Protein AF-A0A9Q5B727-F1 (afdb_monomer_lite)

Organism: Pseudomonas fragi (NCBI:txid296)

Foldseek 3Di:
DDPPPQPPQDFADPVDCLQNLAPQRSSWFAADPDLVSLQVLLFDDQDDDPCLVVDDPVSVVVSVCSCVLGDGPPDSVLSVLLNVVRVVLSVQCSLLRCVDPLNVCVVVVHDHPGPRDDDDDDDDDDPPPCSVSSVVSSQVSGHDQKHQDQDDPNHGDRWIDGHDDDDHDDPPDPPPPPPDDPDPPDDGDDDD

Structure (mmCIF, N/CA/C/O backbone):
data_AF-A0A9Q5B727-F1
#
_entry.id   AF-A0A9Q5B727-F1
#
loop_
_atom_site.group_PDB
_atom_site.id
_atom_site.type_symbol
_atom_site.label_atom_id
_atom_site.label_alt_id
_atom_site.label_comp_id
_atom_site.label_asym_id
_atom_site.label_entity_id
_atom_site.label_seq_id
_atom_site.pdbx_PDB_ins_code
_atom_site.Cartn_x
_atom_site.Cartn_y
_atom_site.Cartn_z
_atom_site.occupancy
_atom_site.B_iso_or_equiv
_atom_site.auth_seq_id
_atom_site.auth_comp_id
_atom_site.auth_asym_id
_atom_site.auth_atom_id
_atom_site.pdbx_PDB_model_num
ATOM 1 N N . MET A 1 1 ? -20.321 10.385 -21.126 1.00 31.70 1 MET A N 1
ATOM 2 C CA . MET A 1 1 ? -20.774 9.815 -19.842 1.00 31.70 1 MET A CA 1
ATOM 3 C C . MET A 1 1 ? -19.955 8.558 -19.599 1.00 31.70 1 MET A C 1
ATOM 5 O O . MET A 1 1 ? -20.232 7.544 -20.220 1.00 31.70 1 MET A O 1
ATOM 9 N N . GLN A 1 2 ? -18.858 8.659 -18.845 1.00 28.42 2 GLN A N 1
ATOM 10 C CA . GLN A 1 2 ? -18.034 7.496 -18.506 1.00 28.42 2 GLN A CA 1
ATOM 11 C C . GLN A 1 2 ? -18.676 6.817 -17.299 1.00 28.42 2 GLN A C 1
ATOM 13 O O . GLN A 1 2 ? -18.768 7.413 -16.230 1.00 28.42 2 GLN A O 1
ATOM 18 N N . SER A 1 3 ? -19.179 5.604 -17.505 1.00 27.89 3 SER A N 1
ATOM 19 C CA . SER A 1 3 ? -19.596 4.701 -16.441 1.00 27.89 3 SER A CA 1
ATOM 20 C C . SER A 1 3 ? -18.376 4.392 -15.580 1.00 27.89 3 SER A C 1
ATOM 22 O O . SER A 1 3 ? -17.497 3.638 -15.997 1.00 27.89 3 SER A O 1
ATOM 24 N N . THR A 1 4 ? -18.295 5.010 -14.405 1.00 36.66 4 THR A N 1
ATOM 25 C CA . THR A 1 4 ? -17.380 4.595 -13.344 1.00 36.66 4 THR A CA 1
ATOM 26 C C . THR A 1 4 ? -17.721 3.142 -13.038 1.00 36.66 4 THR A C 1
ATOM 28 O O . THR A 1 4 ? -18.776 2.872 -12.469 1.00 36.66 4 THR A O 1
ATOM 31 N N . SER A 1 5 ? -16.903 2.197 -13.499 1.00 37.62 5 SER A N 1
ATOM 32 C CA . SER A 1 5 ? -17.058 0.798 -13.118 1.00 37.62 5 SER A CA 1
ATOM 33 C C . SER A 1 5 ? -16.997 0.740 -11.595 1.00 37.62 5 SER A C 1
ATOM 35 O O . SER A 1 5 ? -16.002 1.160 -11.001 1.00 37.62 5 SER A O 1
ATOM 37 N N . LEU A 1 6 ? -18.087 0.296 -10.970 1.00 46.53 6 LEU A N 1
ATOM 38 C CA . LEU A 1 6 ? -18.109 -0.075 -9.562 1.00 46.53 6 LEU A CA 1
ATOM 39 C C . LEU A 1 6 ? -17.100 -1.217 -9.421 1.00 46.53 6 LEU A C 1
ATOM 41 O O . LEU A 1 6 ? -17.380 -2.345 -9.808 1.00 46.53 6 LEU A O 1
ATOM 45 N N . ASN A 1 7 ? -15.879 -0.902 -8.995 1.00 57.75 7 ASN A N 1
ATOM 46 C CA . ASN A 1 7 ? -14.929 -1.935 -8.620 1.00 57.75 7 ASN A CA 1
ATOM 47 C C . ASN A 1 7 ? -15.474 -2.564 -7.342 1.00 57.75 7 ASN A C 1
ATOM 49 O O . ASN A 1 7 ? -15.469 -1.914 -6.296 1.00 57.75 7 ASN A O 1
ATOM 53 N N . ASP A 1 8 ? -15.962 -3.797 -7.444 1.00 67.88 8 ASP A N 1
ATOM 54 C CA . ASP A 1 8 ? -16.410 -4.555 -6.284 1.00 67.88 8 ASP A CA 1
ATOM 55 C C . ASP A 1 8 ? -15.256 -4.658 -5.280 1.00 67.88 8 ASP A C 1
ATOM 57 O O . ASP A 1 8 ? -14.162 -5.144 -5.590 1.00 67.88 8 ASP A O 1
ATOM 61 N N . ILE A 1 9 ? -15.484 -4.137 -4.074 1.00 81.38 9 ILE A N 1
ATOM 62 C CA . ILE A 1 9 ? -14.501 -4.184 -2.996 1.00 81.38 9 ILE A CA 1
ATOM 63 C C . ILE A 1 9 ? -14.495 -5.596 -2.426 1.00 81.38 9 ILE A C 1
ATOM 65 O O . ILE A 1 9 ? -15.489 -6.059 -1.869 1.00 81.38 9 ILE A O 1
ATOM 69 N N . ILE A 1 10 ? -13.351 -6.266 -2.530 1.00 86.69 10 ILE A N 1
ATOM 70 C CA . ILE A 1 10 ? -13.140 -7.577 -1.924 1.00 86.69 10 ILE A CA 1
ATOM 71 C C . ILE A 1 10 ? -12.452 -7.371 -0.577 1.00 86.69 10 ILE A C 1
ATOM 73 O O . ILE A 1 10 ? -11.268 -7.037 -0.524 1.00 86.69 10 ILE A O 1
ATOM 77 N N . TYR A 1 11 ? -13.190 -7.587 0.510 1.00 88.69 11 TYR A N 1
ATOM 78 C CA . TYR A 1 11 ? -12.627 -7.609 1.858 1.00 88.69 11 TYR A CA 1
ATOM 79 C C . TYR A 1 11 ? -11.955 -8.959 2.114 1.00 88.69 11 TYR A C 1
ATOM 81 O O . TYR A 1 11 ? -12.562 -10.016 1.929 1.00 88.69 11 TYR A O 1
ATOM 89 N N . GLN A 1 12 ? -10.691 -8.925 2.519 1.00 87.62 12 GLN A N 1
ATOM 90 C CA . GLN A 1 12 ? -9.868 -10.101 2.763 1.00 87.62 12 GLN A CA 1
ATOM 91 C C . GLN A 1 12 ? -9.758 -10.344 4.267 1.00 87.62 12 GLN A C 1
ATOM 93 O O . GLN A 1 12 ? -9.630 -9.404 5.045 1.00 87.62 12 GLN A O 1
ATOM 98 N N . LYS A 1 13 ? -9.785 -11.617 4.675 1.00 88.06 13 LYS A N 1
ATOM 99 C CA . LYS A 1 13 ? -9.510 -11.995 6.064 1.00 88.06 13 LYS A CA 1
ATOM 100 C C . LYS A 1 13 ? -8.015 -12.197 6.253 1.00 88.06 13 LYS A C 1
ATOM 102 O O . LYS A 1 13 ? -7.423 -13.076 5.629 1.00 88.06 13 LYS A O 1
ATOM 107 N N . SER A 1 14 ? -7.433 -11.388 7.123 1.00 86.69 14 SER A N 1
ATOM 108 C CA . SER A 1 14 ? -6.036 -11.448 7.543 1.00 86.69 14 SER A CA 1
ATOM 109 C C . SER A 1 14 ? -5.823 -12.371 8.747 1.00 86.69 14 SER A C 1
ATOM 111 O O . SER A 1 14 ? -4.716 -12.866 8.945 1.00 86.69 14 SER A O 1
ATOM 113 N N . GLY A 1 15 ? -6.874 -12.622 9.539 1.00 88.12 15 GLY A N 1
ATOM 114 C CA . GLY A 1 15 ? -6.794 -13.330 10.817 1.00 88.12 15 GLY A CA 1
ATOM 115 C C . GLY A 1 15 ? -6.530 -12.411 12.015 1.00 88.12 15 GLY A C 1
ATOM 116 O O . GLY A 1 15 ? -6.515 -12.891 13.148 1.00 88.12 15 GLY A O 1
ATOM 117 N N . ALA A 1 16 ? -6.352 -11.105 11.788 1.00 90.31 16 ALA A N 1
ATOM 118 C CA . ALA A 1 16 ? -6.247 -10.089 12.828 1.00 90.31 16 ALA A CA 1
ATOM 119 C C . ALA A 1 16 ? -7.566 -9.307 12.925 1.00 90.31 16 ALA A C 1
ATOM 121 O O . ALA A 1 16 ? -7.941 -8.604 11.989 1.00 90.31 16 ALA A O 1
ATOM 122 N N . ALA A 1 17 ? -8.255 -9.399 14.068 1.00 89.62 17 ALA A N 1
ATOM 123 C CA . ALA A 1 17 ? -9.569 -8.773 14.269 1.00 89.62 17 ALA A CA 1
ATOM 124 C C . ALA A 1 17 ? -9.548 -7.249 14.038 1.00 89.62 17 ALA A C 1
ATOM 126 O O . ALA A 1 17 ? -10.436 -6.693 13.405 1.00 89.62 17 ALA A O 1
ATOM 127 N N . GLU A 1 18 ? -8.478 -6.576 14.464 1.00 89.88 18 GLU A N 1
ATOM 128 C CA . GLU A 1 18 ? -8.287 -5.130 14.273 1.00 89.88 18 GLU A CA 1
ATOM 129 C C . GLU A 1 18 ? -8.255 -4.683 12.801 1.00 89.88 18 GLU A C 1
ATOM 131 O O . GLU A 1 18 ? -8.579 -3.531 12.499 1.00 89.88 18 GLU A O 1
ATOM 136 N N . ILE A 1 19 ? -7.896 -5.594 11.891 1.00 90.50 19 ILE A N 1
ATOM 137 C CA . ILE A 1 19 ? -7.910 -5.378 10.443 1.00 90.50 19 ILE A CA 1
ATOM 138 C C . ILE A 1 19 ? -9.230 -5.880 9.855 1.00 90.50 19 ILE A C 1
ATOM 140 O O . ILE A 1 19 ? -9.880 -5.154 9.107 1.00 90.50 19 ILE A O 1
ATOM 144 N N . ASP A 1 20 ? -9.634 -7.098 10.217 1.00 92.38 20 ASP A N 1
ATOM 145 C CA . ASP A 1 20 ? -10.772 -7.813 9.630 1.00 92.38 20 ASP A CA 1
ATOM 146 C C . ASP A 1 20 ? -12.126 -7.166 9.959 1.00 92.38 20 ASP A C 1
ATOM 148 O O . ASP A 1 20 ? -13.060 -7.275 9.162 1.00 92.38 20 ASP A O 1
ATOM 152 N N . ASP A 1 21 ? -12.222 -6.459 11.089 1.00 92.50 21 ASP A N 1
ATOM 153 C CA . ASP A 1 21 ? -13.421 -5.7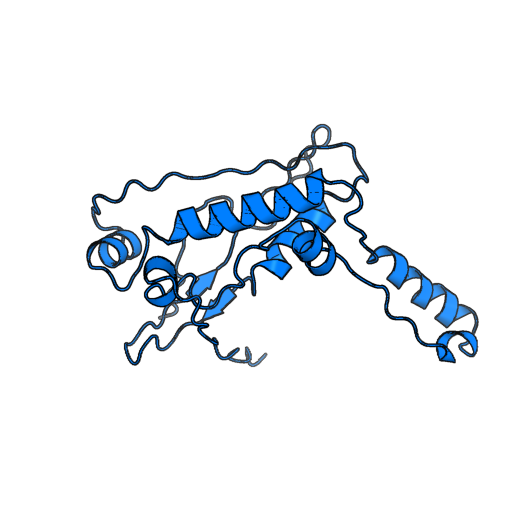34 11.528 1.00 92.50 21 ASP A CA 1
ATOM 154 C C . ASP A 1 21 ? -13.419 -4.259 11.102 1.00 92.50 21 ASP A C 1
ATOM 156 O O . ASP A 1 21 ? -14.312 -3.497 11.481 1.00 92.50 21 ASP A O 1
ATOM 160 N N . ASN A 1 22 ? -12.419 -3.827 10.326 1.00 90.31 22 ASN A N 1
ATOM 161 C CA . ASN A 1 22 ? -12.274 -2.445 9.892 1.00 90.31 22 ASN A CA 1
ATOM 162 C C . ASN A 1 22 ? -12.399 -2.322 8.363 1.00 90.31 22 ASN A C 1
ATOM 164 O O . ASN A 1 22 ? -11.455 -2.649 7.632 1.00 90.31 22 ASN A O 1
ATOM 168 N N . PRO A 1 23 ? -13.515 -1.774 7.840 1.00 89.12 23 PRO A N 1
ATOM 169 C CA . PRO A 1 23 ? -13.726 -1.659 6.399 1.00 89.12 23 PRO A CA 1
ATOM 170 C C . PRO A 1 23 ? -12.676 -0.793 5.702 1.00 89.12 23 PRO A C 1
ATOM 172 O O . PRO A 1 23 ? -12.475 -0.971 4.503 1.00 89.12 23 PRO A O 1
ATOM 175 N N . LEU A 1 24 ? -11.985 0.102 6.424 1.00 87.81 24 LEU A N 1
ATOM 176 C CA . LEU A 1 24 ? -10.983 1.002 5.849 1.00 87.81 24 LEU A CA 1
ATOM 177 C C . LEU A 1 24 ? -9.671 0.299 5.470 1.00 87.81 24 LEU A C 1
ATOM 179 O O . LEU A 1 24 ? -8.882 0.861 4.709 1.00 87.81 24 LEU A O 1
ATOM 183 N N . ILE A 1 25 ? -9.424 -0.899 6.009 1.00 90.25 25 ILE A N 1
ATOM 184 C CA . ILE A 1 25 ? -8.164 -1.639 5.823 1.00 90.25 25 ILE A CA 1
ATOM 185 C C . ILE A 1 25 ? -8.348 -3.113 5.464 1.00 90.25 25 ILE A C 1
ATOM 187 O O . ILE A 1 25 ? -7.450 -3.675 4.846 1.00 90.25 25 ILE A O 1
ATOM 191 N N . ALA A 1 26 ? -9.502 -3.726 5.743 1.00 91.25 26 ALA A N 1
ATOM 192 C CA . ALA A 1 26 ? -9.777 -5.128 5.405 1.00 91.25 26 ALA A CA 1
ATOM 193 C C . ALA A 1 26 ? -9.682 -5.440 3.897 1.00 91.25 26 ALA A C 1
ATOM 195 O O . ALA A 1 26 ? -9.463 -6.577 3.496 1.00 91.25 26 ALA A O 1
ATOM 196 N N . HIS A 1 27 ? -9.869 -4.443 3.033 1.00 89.75 27 HIS A N 1
ATOM 197 C CA . HIS A 1 27 ? -9.761 -4.594 1.578 1.00 89.75 27 HIS A CA 1
ATOM 198 C C . HIS A 1 27 ? -8.360 -4.267 1.036 1.00 89.75 27 HIS A C 1
ATOM 200 O O . HIS A 1 27 ? -8.106 -4.422 -0.163 1.00 89.75 27 HIS A O 1
ATOM 206 N N . LEU A 1 28 ? -7.472 -3.749 1.888 1.00 90.38 28 LEU A N 1
ATOM 207 C CA . LEU A 1 28 ? -6.124 -3.380 1.495 1.00 90.38 28 LEU A CA 1
ATOM 208 C C . LEU A 1 28 ? -5.220 -4.602 1.485 1.00 90.38 28 LEU A C 1
ATOM 210 O O . LEU A 1 28 ? -5.383 -5.582 2.206 1.00 90.38 28 LEU A O 1
ATOM 214 N N . ASN A 1 29 ? -4.190 -4.484 0.670 1.00 91.19 29 ASN A N 1
ATOM 215 C CA . ASN A 1 29 ? -3.109 -5.435 0.638 1.00 91.19 29 ASN A CA 1
ATOM 216 C C . ASN A 1 29 ? -2.263 -5.331 1.915 1.00 91.19 29 ASN A C 1
ATOM 218 O O . ASN A 1 29 ? -1.681 -4.279 2.187 1.00 91.19 29 ASN A O 1
ATOM 222 N N . LEU A 1 30 ? -2.124 -6.440 2.647 1.00 91.00 30 LEU A N 1
ATOM 223 C CA . LEU A 1 30 ? -1.293 -6.493 3.853 1.00 91.00 30 LEU A CA 1
ATOM 224 C C . LEU A 1 30 ? 0.173 -6.126 3.562 1.00 91.00 30 LEU A C 1
ATOM 226 O O . LEU A 1 30 ? 0.659 -6.411 2.458 1.00 91.00 30 LEU A O 1
ATOM 230 N N . PRO A 1 31 ? 0.898 -5.523 4.525 1.00 90.50 31 PRO A N 1
ATOM 231 C CA . PRO A 1 31 ? 2.321 -5.232 4.380 1.00 90.50 31 PRO A CA 1
ATOM 232 C C . PRO A 1 31 ? 3.132 -6.498 4.043 1.00 90.50 31 PRO A C 1
ATOM 234 O O . PRO A 1 31 ? 2.760 -7.588 4.466 1.00 90.50 31 PRO A O 1
ATOM 237 N N . PRO A 1 32 ? 4.240 -6.398 3.285 1.00 91.69 32 PRO A N 1
ATOM 238 C CA . PRO A 1 32 ? 5.085 -7.560 3.007 1.00 91.69 32 PRO A CA 1
ATOM 239 C C . PRO A 1 32 ? 5.746 -8.113 4.278 1.00 91.69 32 PRO A C 1
ATOM 241 O O . PRO A 1 32 ? 6.322 -7.343 5.045 1.00 91.69 32 PRO A O 1
ATOM 244 N N . ASP A 1 33 ? 5.790 -9.439 4.427 1.00 88.38 33 ASP A N 1
ATOM 245 C CA . ASP A 1 33 ? 6.364 -10.088 5.623 1.00 88.38 33 ASP A CA 1
ATOM 246 C C . ASP A 1 33 ? 7.893 -9.981 5.699 1.00 88.38 33 ASP A C 1
ATOM 248 O O . ASP A 1 33 ? 8.506 -10.097 6.758 1.00 88.38 33 ASP A O 1
ATOM 252 N N . ASN A 1 34 ? 8.546 -9.853 4.543 1.00 89.69 34 ASN A N 1
ATOM 253 C CA . ASN A 1 34 ? 9.999 -9.868 4.448 1.00 89.69 34 ASN A CA 1
ATOM 254 C C . ASN A 1 34 ? 10.519 -9.103 3.228 1.00 89.69 34 ASN A C 1
ATOM 256 O O . ASN A 1 34 ? 9.800 -8.813 2.267 1.00 89.69 34 ASN A O 1
ATOM 260 N N . ASP A 1 35 ? 11.829 -8.847 3.242 1.00 88.06 35 ASP A N 1
ATOM 261 C CA . ASP A 1 35 ? 12.556 -8.172 2.167 1.00 88.06 35 ASP A CA 1
ATOM 262 C C . ASP A 1 35 ? 12.342 -8.844 0.799 1.00 88.06 35 ASP A C 1
ATOM 264 O O . ASP A 1 35 ? 12.256 -8.161 -0.219 1.00 88.06 35 ASP A O 1
ATOM 268 N N . ARG A 1 36 ? 12.218 -10.175 0.739 1.00 89.94 36 ARG A N 1
ATOM 269 C CA . ARG A 1 36 ? 12.009 -10.887 -0.530 1.00 89.94 36 ARG A CA 1
ATOM 270 C C . ARG A 1 36 ? 10.625 -10.603 -1.111 1.00 89.94 36 ARG A C 1
ATOM 272 O O . ARG A 1 36 ? 10.519 -10.338 -2.308 1.00 89.94 36 ARG A O 1
ATOM 279 N N . GLN A 1 37 ? 9.577 -10.630 -0.293 1.00 92.12 37 GLN A N 1
ATOM 280 C CA . GLN A 1 37 ? 8.235 -10.250 -0.731 1.00 92.12 37 GLN A CA 1
ATOM 281 C C . GLN A 1 37 ? 8.195 -8.777 -1.150 1.00 92.12 37 GLN A C 1
ATOM 283 O O . GLN A 1 37 ? 7.683 -8.467 -2.224 1.00 92.12 37 GLN A O 1
ATOM 288 N N . ALA A 1 38 ? 8.812 -7.883 -0.371 1.00 91.56 38 ALA A N 1
ATOM 289 C CA . ALA A 1 38 ? 8.908 -6.467 -0.715 1.00 91.56 38 ALA A CA 1
ATOM 290 C C . ALA A 1 38 ? 9.638 -6.245 -2.053 1.00 91.56 38 ALA A C 1
ATOM 292 O O . ALA A 1 38 ? 9.206 -5.429 -2.866 1.00 91.56 38 ALA A O 1
ATOM 293 N N . PHE A 1 39 ? 10.705 -7.007 -2.323 1.00 91.31 39 PHE A N 1
ATOM 294 C CA . PHE A 1 39 ? 11.413 -6.979 -3.605 1.00 91.31 39 PHE A CA 1
ATOM 295 C C . PHE A 1 39 ? 10.495 -7.351 -4.775 1.00 91.31 39 PHE A C 1
ATOM 297 O O . PHE A 1 39 ? 10.450 -6.638 -5.777 1.00 91.31 39 PHE A O 1
ATOM 304 N N . ILE A 1 40 ? 9.755 -8.456 -4.641 1.00 90.81 40 ILE A N 1
ATOM 305 C CA . ILE A 1 40 ? 8.842 -8.942 -5.684 1.00 90.81 40 ILE A CA 1
ATOM 306 C C . ILE A 1 40 ? 7.711 -7.938 -5.916 1.00 90.81 40 ILE A C 1
ATOM 308 O O . ILE A 1 40 ? 7.392 -7.643 -7.063 1.00 90.81 40 ILE A O 1
ATOM 312 N N . ARG A 1 41 ? 7.140 -7.386 -4.840 1.00 90.31 41 ARG A N 1
ATOM 313 C CA . ARG A 1 41 ? 5.987 -6.483 -4.900 1.00 90.31 41 ARG A CA 1
ATOM 314 C C . ARG A 1 41 ? 6.325 -5.132 -5.519 1.00 90.31 41 ARG A C 1
ATOM 316 O O . ARG A 1 41 ? 5.552 -4.614 -6.314 1.00 90.31 41 ARG A O 1
ATOM 323 N N . LEU A 1 42 ? 7.489 -4.577 -5.188 1.00 89.38 42 LEU A N 1
ATOM 324 C CA . LEU A 1 42 ? 7.963 -3.327 -5.781 1.00 89.38 42 LEU A CA 1
ATOM 325 C C . LEU A 1 42 ? 8.419 -3.514 -7.231 1.00 89.38 42 LEU A C 1
ATOM 327 O O . LEU A 1 42 ? 8.266 -2.593 -8.030 1.00 89.38 42 LEU A O 1
ATOM 331 N N . GLY A 1 43 ? 8.965 -4.681 -7.576 1.00 89.00 43 GLY A N 1
ATOM 332 C CA . GLY A 1 43 ? 9.526 -4.947 -8.896 1.00 89.00 43 GLY A CA 1
ATOM 333 C C . GLY A 1 43 ? 8.525 -4.749 -10.037 1.00 89.00 43 GLY A C 1
ATOM 334 O O . GLY A 1 43 ? 7.410 -5.261 -9.991 1.00 89.00 43 GLY A O 1
ATOM 335 N N . LEU A 1 44 ? 8.946 -4.043 -11.085 1.00 86.75 44 LEU A N 1
ATOM 336 C CA . LEU A 1 44 ? 8.255 -3.991 -12.372 1.00 86.75 44 LEU A CA 1
ATOM 337 C C . LEU A 1 44 ? 9.119 -4.676 -13.410 1.00 86.75 44 LEU A C 1
ATOM 339 O O . LEU A 1 44 ? 10.235 -4.235 -13.684 1.00 86.75 44 LEU A O 1
ATOM 343 N N . LYS A 1 45 ? 8.601 -5.756 -13.988 1.00 84.88 45 LYS A N 1
ATOM 344 C CA . LYS A 1 45 ? 9.239 -6.422 -15.120 1.00 84.88 45 LYS A CA 1
ATOM 345 C C . LYS A 1 45 ? 8.795 -5.728 -16.405 1.00 84.88 45 LYS A C 1
ATOM 347 O O . LYS A 1 45 ? 7.617 -5.400 -16.523 1.00 84.88 45 LYS A O 1
ATOM 352 N N . PRO A 1 46 ? 9.699 -5.516 -17.371 1.00 84.12 46 PRO A N 1
ATOM 353 C CA . PRO A 1 46 ? 9.265 -5.070 -18.676 1.00 84.12 46 PRO A CA 1
ATOM 354 C C . PRO A 1 46 ? 8.490 -6.212 -19.336 1.00 84.12 46 PRO A C 1
ATOM 356 O O . PRO A 1 46 ? 8.897 -7.374 -19.261 1.00 84.12 46 PRO A O 1
ATOM 359 N N . GLU A 1 47 ? 7.398 -5.880 -20.011 1.00 83.12 47 GLU A N 1
ATOM 360 C CA . GLU A 1 47 ? 6.772 -6.814 -20.940 1.00 83.12 47 GLU A CA 1
ATOM 361 C C . GLU A 1 47 ? 7.792 -7.175 -22.023 1.00 83.12 47 GLU A C 1
ATOM 363 O O . GLU A 1 47 ? 8.486 -6.302 -22.546 1.00 83.12 47 GLU A O 1
ATOM 368 N N . TYR A 1 48 ? 7.916 -8.458 -22.341 1.00 81.56 48 TYR A N 1
ATOM 369 C CA . TYR A 1 48 ? 8.801 -8.946 -23.390 1.00 81.56 48 TYR A CA 1
ATOM 370 C C . TYR A 1 48 ? 8.034 -9.938 -24.251 1.00 81.56 48 TYR A C 1
ATOM 372 O O . TYR A 1 48 ? 7.530 -10.933 -23.740 1.00 81.56 48 TYR A O 1
ATOM 380 N N . ASP A 1 49 ? 7.984 -9.665 -25.551 1.00 86.38 49 ASP A N 1
ATOM 381 C CA . ASP A 1 49 ? 7.454 -10.568 -26.562 1.00 86.38 49 ASP A CA 1
ATOM 382 C C . ASP A 1 49 ? 8.555 -10.832 -27.596 1.00 86.38 49 ASP A C 1
ATOM 384 O O . ASP A 1 49 ? 9.213 -9.908 -28.084 1.00 86.38 49 ASP A O 1
ATOM 388 N N . THR A 1 50 ? 8.790 -12.101 -27.922 1.00 86.38 50 THR A N 1
ATOM 389 C CA . THR A 1 50 ? 9.765 -12.505 -28.940 1.00 86.38 50 THR A CA 1
ATOM 390 C C . THR A 1 50 ? 9.415 -11.968 -30.325 1.00 86.38 50 THR A C 1
ATOM 392 O O . THR A 1 50 ? 10.330 -11.653 -31.090 1.00 86.38 50 THR A O 1
ATOM 395 N N . LEU A 1 51 ? 8.121 -11.795 -30.618 1.00 88.94 51 LEU A N 1
ATOM 396 C CA . LEU A 1 51 ? 7.622 -11.268 -31.891 1.00 88.94 51 LEU A CA 1
ATOM 397 C C . LEU A 1 51 ? 7.965 -9.785 -32.087 1.00 88.94 51 LEU A C 1
ATOM 399 O O . LEU A 1 51 ? 7.996 -9.293 -33.214 1.00 88.94 51 LEU A O 1
ATOM 403 N N . ASP A 1 52 ? 8.343 -9.069 -31.019 1.00 86.62 52 ASP A N 1
ATOM 404 C CA . ASP A 1 52 ? 8.787 -7.673 -31.116 1.00 86.62 52 ASP A CA 1
ATOM 405 C C . ASP A 1 52 ? 10.004 -7.497 -32.038 1.00 86.62 52 ASP A C 1
ATOM 407 O O . ASP A 1 52 ? 10.253 -6.399 -32.541 1.00 86.62 52 ASP A O 1
ATOM 411 N N . ARG A 1 53 ? 10.777 -8.566 -32.268 1.00 86.06 53 ARG A N 1
ATOM 412 C CA . ARG A 1 53 ? 11.951 -8.559 -33.154 1.00 86.06 53 ARG A CA 1
ATOM 413 C C . ARG A 1 53 ? 11.579 -8.429 -34.628 1.00 86.06 53 ARG A C 1
ATOM 415 O O . ARG A 1 53 ? 12.368 -7.863 -35.383 1.00 86.06 53 ARG A O 1
ATOM 422 N N . GLU A 1 54 ? 10.400 -8.915 -34.999 1.00 93.25 54 GLU A N 1
ATOM 423 C CA . GLU A 1 54 ? 9.880 -8.918 -36.370 1.00 93.25 54 GLU A CA 1
ATOM 424 C C . GLU A 1 54 ? 9.226 -7.580 -36.740 1.00 93.25 54 GLU A C 1
ATOM 426 O O . GLU A 1 54 ? 8.986 -7.296 -37.912 1.00 93.25 54 GLU A O 1
ATOM 431 N N . LEU A 1 55 ? 8.980 -6.713 -35.751 1.00 90.88 55 LEU A N 1
ATOM 432 C CA . LEU A 1 55 ? 8.375 -5.411 -35.986 1.00 90.88 55 LEU A CA 1
ATOM 433 C C . LEU A 1 55 ? 9.272 -4.501 -36.850 1.00 90.88 55 LEU A C 1
ATOM 435 O O . LEU A 1 55 ? 10.502 -4.469 -36.694 1.00 90.88 55 LEU A O 1
ATOM 439 N N . PRO A 1 56 ? 8.663 -3.642 -37.687 1.00 95.25 56 PRO A N 1
ATOM 440 C CA . PRO A 1 56 ? 9.362 -2.560 -38.364 1.00 95.25 56 PRO A CA 1
ATOM 441 C C . PRO A 1 56 ? 10.243 -1.729 -37.417 1.00 95.25 56 PRO A C 1
ATOM 443 O O . PRO A 1 56 ? 9.890 -1.468 -36.264 1.00 95.25 56 PRO A O 1
ATOM 446 N N . THR A 1 57 ? 11.395 -1.261 -37.910 1.00 92.69 57 THR A N 1
ATOM 447 C CA . THR A 1 57 ? 12.420 -0.550 -37.114 1.00 92.69 57 THR A CA 1
ATOM 448 C C . THR A 1 57 ? 11.869 0.619 -36.294 1.00 92.69 57 THR A C 1
ATOM 450 O O . THR A 1 57 ? 12.304 0.832 -35.161 1.00 92.69 57 THR A O 1
ATOM 453 N N . TYR A 1 58 ? 10.901 1.363 -36.828 1.00 93.19 58 TYR A N 1
ATOM 454 C CA . TYR A 1 58 ? 10.295 2.488 -36.116 1.00 93.19 58 TYR A CA 1
ATOM 455 C C . TYR A 1 58 ? 9.445 2.032 -34.915 1.00 93.19 58 TYR A C 1
ATOM 457 O O . TYR A 1 58 ? 9.560 2.621 -33.841 1.00 93.19 58 TYR A O 1
ATOM 465 N N . LEU A 1 59 ? 8.679 0.938 -35.035 1.00 91.31 59 LEU A N 1
ATOM 466 C CA . LEU A 1 59 ? 7.911 0.367 -33.919 1.00 91.31 59 LEU A CA 1
ATOM 467 C C . LEU A 1 59 ? 8.830 -0.207 -32.840 1.00 91.31 59 LEU A C 1
ATOM 469 O O . LEU A 1 59 ? 8.591 0.018 -31.654 1.00 91.31 59 LEU A O 1
ATOM 473 N N . ARG A 1 60 ? 9.928 -0.869 -33.230 1.00 88.81 60 ARG A N 1
ATOM 474 C CA . ARG A 1 60 ? 10.940 -1.370 -32.281 1.00 88.81 60 ARG A CA 1
ATOM 475 C C . ARG A 1 60 ? 11.536 -0.246 -31.429 1.00 88.81 60 ARG A C 1
ATOM 477 O O . ARG A 1 60 ? 11.666 -0.398 -30.215 1.00 88.81 60 ARG A O 1
ATOM 484 N N . ARG A 1 61 ? 11.836 0.908 -32.042 1.00 87.81 61 ARG A N 1
ATOM 485 C CA . ARG A 1 61 ? 12.326 2.103 -31.329 1.00 87.81 61 ARG A CA 1
ATOM 486 C C . ARG A 1 61 ? 11.308 2.666 -30.343 1.00 87.81 61 ARG A C 1
ATOM 488 O O . ARG A 1 61 ? 11.705 3.146 -29.292 1.00 87.81 61 ARG A O 1
ATOM 495 N N . ILE A 1 62 ? 10.015 2.616 -30.650 1.00 88.50 62 ILE A N 1
ATOM 496 C CA . ILE A 1 62 ? 8.978 3.073 -29.716 1.00 88.50 62 ILE A CA 1
ATOM 497 C C . ILE A 1 62 ? 8.846 2.080 -28.558 1.00 88.50 62 ILE A C 1
ATOM 499 O O . ILE A 1 62 ? 8.866 2.494 -27.398 1.00 88.50 62 ILE A O 1
ATOM 503 N N . LYS A 1 63 ? 8.790 0.773 -28.853 1.00 86.94 63 LYS A N 1
ATOM 504 C CA . LYS A 1 63 ? 8.645 -0.274 -27.832 1.00 86.94 63 LYS A CA 1
ATOM 505 C C . LYS A 1 63 ? 9.801 -0.301 -26.831 1.00 86.94 63 LYS A C 1
ATOM 507 O O . LYS A 1 63 ? 9.561 -0.630 -25.675 1.00 86.94 63 LYS A O 1
ATOM 512 N N . ILE A 1 64 ? 11.019 0.115 -27.201 1.00 86.50 64 ILE A N 1
ATOM 513 C CA . ILE A 1 64 ? 12.144 0.191 -26.249 1.00 86.50 64 ILE A CA 1
ATOM 514 C C . ILE A 1 64 ? 11.873 1.150 -25.079 1.00 86.50 64 ILE A C 1
ATOM 516 O O . ILE A 1 64 ? 12.399 0.949 -23.986 1.00 86.50 64 ILE A O 1
ATOM 520 N N . ASN A 1 65 ? 11.004 2.154 -25.262 1.00 84.12 65 ASN A N 1
ATOM 521 C CA . ASN A 1 65 ? 10.667 3.108 -24.206 1.00 84.12 65 ASN A CA 1
ATOM 522 C C . ASN A 1 65 ? 9.959 2.449 -23.016 1.00 84.12 65 ASN A C 1
ATOM 524 O O . ASN A 1 65 ? 9.993 3.013 -21.925 1.00 84.12 65 ASN A O 1
ATOM 528 N N . ARG A 1 66 ? 9.395 1.241 -23.170 1.00 82.00 66 ARG A N 1
ATOM 529 C CA . ARG A 1 66 ? 8.832 0.480 -22.043 1.00 82.00 66 ARG A CA 1
ATOM 530 C C . ARG A 1 66 ? 9.874 0.147 -20.974 1.00 82.00 66 ARG A C 1
ATOM 532 O O . ARG A 1 66 ? 9.520 0.038 -19.807 1.00 82.00 66 ARG A O 1
ATOM 539 N N . LEU A 1 67 ? 11.159 0.064 -21.347 1.00 80.75 67 LEU A N 1
ATOM 540 C CA . LEU A 1 67 ? 12.258 -0.143 -20.399 1.00 80.75 67 LEU A CA 1
ATOM 541 C C . LEU A 1 67 ? 12.393 1.010 -19.396 1.00 80.75 67 LEU A C 1
ATOM 543 O O . LEU A 1 67 ? 12.978 0.813 -18.340 1.00 80.75 67 LEU A O 1
ATOM 547 N N . ARG A 1 68 ? 11.823 2.193 -19.670 1.00 78.44 68 ARG A N 1
ATOM 548 C CA . ARG A 1 68 ? 11.776 3.296 -18.695 1.00 78.44 68 ARG A CA 1
ATOM 549 C C . ARG A 1 68 ? 10.874 2.995 -17.496 1.00 78.44 68 ARG A C 1
ATOM 551 O O . ARG A 1 68 ? 11.048 3.615 -16.456 1.00 78.44 68 ARG A O 1
ATOM 558 N N . 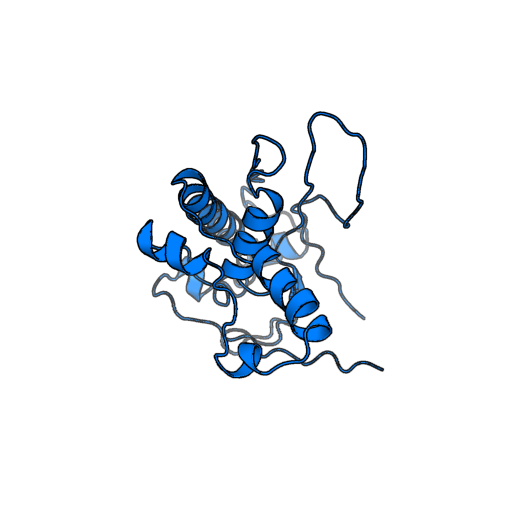HIS A 1 69 ? 9.936 2.057 -17.637 1.00 77.56 69 HIS A N 1
ATOM 559 C CA . HIS A 1 69 ? 9.046 1.612 -16.561 1.00 77.56 69 HIS A CA 1
ATOM 560 C C . HIS A 1 69 ? 9.600 0.392 -15.811 1.00 77.56 69 HIS A C 1
ATOM 562 O O . HIS A 1 69 ? 8.972 -0.095 -14.876 1.00 77.56 69 HIS A O 1
ATOM 568 N N . PHE A 1 70 ? 10.771 -0.121 -16.204 1.00 84.12 70 PHE A N 1
ATOM 569 C CA . PHE A 1 70 ? 11.450 -1.166 -15.450 1.00 84.12 70 PHE A CA 1
ATOM 570 C C . PHE A 1 70 ? 11.929 -0.610 -14.110 1.00 84.12 70 PHE A C 1
ATOM 572 O O . PHE A 1 70 ? 12.632 0.400 -14.054 1.00 84.12 70 PHE A O 1
ATOM 579 N N . PHE A 1 71 ? 11.596 -1.310 -13.031 1.00 84.25 71 PHE A N 1
ATOM 580 C CA . PHE A 1 71 ? 12.040 -0.951 -11.694 1.00 84.25 71 PHE A CA 1
ATOM 581 C C . PHE A 1 71 ? 12.448 -2.204 -10.930 1.00 84.25 71 PHE A C 1
ATOM 583 O O . PHE A 1 71 ? 11.638 -3.104 -10.713 1.00 84.25 71 PHE A O 1
ATOM 590 N N . ALA A 1 72 ? 13.707 -2.253 -10.500 1.00 85.94 72 ALA A N 1
ATOM 591 C CA . ALA A 1 72 ? 14.228 -3.303 -9.636 1.00 85.94 72 ALA A CA 1
ATOM 592 C C . ALA A 1 72 ? 14.669 -2.687 -8.295 1.00 85.94 72 ALA A C 1
ATOM 594 O O . ALA A 1 72 ? 15.609 -1.888 -8.272 1.00 85.94 72 ALA A O 1
ATOM 595 N N . PRO A 1 73 ? 14.036 -3.045 -7.164 1.00 83.56 73 PRO A N 1
ATOM 596 C CA . PRO A 1 73 ? 14.350 -2.497 -5.843 1.00 83.56 73 PRO A CA 1
ATOM 597 C C . PRO A 1 73 ? 15.600 -3.175 -5.248 1.00 83.56 73 PRO A C 1
ATOM 599 O O . PRO A 1 73 ? 15.544 -3.883 -4.237 1.00 83.56 73 PRO A O 1
ATOM 602 N N . THR A 1 74 ? 16.749 -2.982 -5.896 1.00 83.38 74 THR A N 1
ATOM 603 C CA . THR A 1 74 ? 18.038 -3.578 -5.503 1.00 83.38 74 THR A CA 1
ATOM 604 C C . THR A 1 74 ? 18.513 -3.062 -4.145 1.00 83.38 74 THR A C 1
ATOM 606 O O . THR A 1 74 ? 19.005 -3.838 -3.322 1.00 83.38 74 THR A O 1
ATOM 609 N N . HIS A 1 75 ? 18.288 -1.778 -3.857 1.00 83.62 75 HIS A N 1
ATOM 610 C CA . HIS A 1 75 ? 18.661 -1.179 -2.582 1.00 83.62 75 HIS A CA 1
ATOM 611 C C . HIS A 1 75 ? 17.720 -1.604 -1.437 1.00 83.62 75 HIS A C 1
ATOM 613 O O . HIS A 1 75 ? 16.501 -1.455 -1.562 1.00 83.62 75 HIS A O 1
ATOM 619 N N . PRO A 1 76 ? 18.260 -2.038 -0.278 1.00 84.88 76 PRO A N 1
ATOM 620 C CA . PRO A 1 76 ? 17.457 -2.382 0.900 1.00 84.88 76 PRO A CA 1
ATOM 621 C C . PRO A 1 76 ? 16.546 -1.252 1.386 1.00 84.88 76 PRO A C 1
ATOM 623 O O . PRO A 1 76 ? 15.457 -1.511 1.889 1.00 84.88 76 PRO A O 1
ATOM 626 N N . VAL A 1 77 ? 16.957 0.006 1.199 1.00 84.56 77 VAL A N 1
ATOM 627 C CA . VAL A 1 77 ? 16.170 1.177 1.612 1.00 84.56 77 VAL A CA 1
ATOM 628 C C . VAL A 1 77 ? 14.806 1.244 0.920 1.00 84.56 77 VAL A C 1
ATOM 630 O O . VAL A 1 77 ? 13.831 1.614 1.560 1.00 84.56 77 VAL A O 1
ATOM 633 N N . HIS A 1 78 ? 14.698 0.811 -0.342 1.00 85.62 78 HIS A N 1
ATOM 634 C CA . HIS A 1 78 ? 13.422 0.788 -1.067 1.00 85.62 78 HIS A CA 1
ATOM 635 C C . HIS A 1 78 ? 12.446 -0.216 -0.446 1.00 85.62 78 HIS A C 1
ATOM 637 O O . HIS A 1 78 ? 11.266 0.070 -0.277 1.00 85.62 78 HIS A O 1
ATOM 643 N N . ARG A 1 79 ? 12.957 -1.387 -0.059 1.00 88.88 79 ARG A N 1
ATOM 644 C CA . ARG A 1 79 ? 12.156 -2.474 0.515 1.00 88.88 79 ARG A CA 1
ATOM 645 C C . ARG A 1 79 ? 11.704 -2.147 1.932 1.00 88.88 79 ARG A C 1
ATOM 647 O O . ARG A 1 79 ? 10.530 -2.309 2.247 1.00 88.88 79 ARG A O 1
ATOM 654 N N . ARG A 1 80 ? 12.604 -1.583 2.744 1.00 88.19 80 ARG A N 1
ATOM 655 C CA . ARG A 1 80 ? 12.267 -1.059 4.075 1.00 88.19 80 ARG A CA 1
ATOM 656 C C . ARG A 1 80 ? 11.268 0.091 4.008 1.00 88.19 80 ARG A C 1
ATOM 658 O O . ARG A 1 80 ? 10.388 0.153 4.855 1.00 88.19 80 ARG A O 1
ATOM 665 N N . ALA A 1 81 ? 11.386 0.973 3.012 1.00 87.00 81 ALA A N 1
ATOM 666 C CA . ALA A 1 81 ? 10.423 2.050 2.809 1.00 87.00 81 ALA A CA 1
ATOM 667 C C . ALA A 1 81 ? 9.021 1.497 2.533 1.00 87.00 81 ALA A C 1
ATOM 669 O O . ALA A 1 81 ? 8.074 1.969 3.150 1.00 87.00 81 ALA A O 1
ATOM 670 N N . LEU A 1 82 ? 8.893 0.467 1.686 1.00 88.50 82 LEU A N 1
ATOM 671 C CA . LEU A 1 82 ? 7.607 -0.197 1.473 1.00 88.50 82 LEU A CA 1
ATOM 672 C C . LEU A 1 82 ? 7.044 -0.762 2.779 1.00 88.50 82 LEU A C 1
ATOM 674 O O . LEU A 1 82 ? 5.938 -0.400 3.155 1.00 88.50 82 LEU A O 1
ATOM 678 N N . ILE A 1 83 ? 7.807 -1.603 3.481 1.00 89.38 83 ILE A N 1
ATOM 679 C CA . ILE A 1 83 ? 7.335 -2.235 4.722 1.00 89.38 83 ILE A CA 1
ATOM 680 C C . ILE A 1 83 ? 6.917 -1.164 5.739 1.00 89.38 83 ILE A C 1
ATOM 682 O O . ILE A 1 83 ? 5.806 -1.210 6.252 1.00 89.38 83 ILE A O 1
ATOM 686 N N . GLY A 1 84 ? 7.762 -0.155 5.965 1.00 88.06 84 GLY A N 1
ATOM 687 C CA . GLY A 1 84 ? 7.496 0.905 6.935 1.00 88.06 84 GLY A CA 1
ATOM 688 C C . GLY A 1 84 ? 6.289 1.774 6.581 1.00 88.06 84 GLY A C 1
ATOM 689 O O . GLY A 1 84 ? 5.456 2.025 7.446 1.00 88.06 84 GLY A O 1
ATOM 690 N N . ILE A 1 85 ? 6.163 2.215 5.324 1.00 86.38 85 ILE A N 1
ATOM 691 C CA . ILE A 1 85 ? 5.023 3.040 4.888 1.00 86.38 85 ILE A CA 1
ATOM 692 C C . ILE A 1 85 ? 3.730 2.222 4.922 1.00 86.38 85 ILE A C 1
ATOM 694 O O . ILE A 1 85 ? 2.706 2.731 5.373 1.00 86.38 85 ILE A O 1
ATOM 698 N N . SER A 1 86 ? 3.768 0.955 4.495 1.00 88.25 86 SER A N 1
ATOM 699 C CA . SER A 1 86 ? 2.616 0.062 4.598 1.00 88.25 86 SER A CA 1
ATOM 700 C C . SER A 1 86 ? 2.199 -0.130 6.054 1.00 88.25 86 SER A C 1
ATOM 702 O O . SER A 1 86 ? 1.034 0.072 6.354 1.00 88.25 86 SER A O 1
ATOM 704 N N . SER A 1 87 ? 3.107 -0.424 6.985 1.00 88.38 87 SER A N 1
ATOM 705 C CA . SER A 1 87 ? 2.745 -0.547 8.407 1.00 88.38 87 SER A CA 1
ATOM 706 C C . SER A 1 87 ? 2.140 0.744 8.970 1.00 88.38 87 SER A C 1
ATOM 708 O O . SER A 1 87 ? 1.079 0.706 9.581 1.00 88.38 87 SER A O 1
ATOM 710 N N . GLN A 1 88 ? 2.738 1.901 8.668 1.00 85.81 88 GLN A N 1
ATOM 711 C CA . GLN A 1 88 ? 2.227 3.208 9.106 1.00 85.81 88 GLN A CA 1
ATOM 712 C C . GLN A 1 88 ? 0.816 3.509 8.590 1.00 85.81 88 GLN A C 1
ATOM 714 O O . GLN A 1 88 ? 0.041 4.189 9.266 1.00 85.81 88 GLN A O 1
ATOM 719 N N . LEU A 1 89 ? 0.484 3.028 7.390 1.00 85.69 89 LEU A N 1
ATOM 720 C CA . LEU A 1 89 ? -0.856 3.140 6.827 1.00 85.69 89 LEU A CA 1
ATOM 721 C C . LEU A 1 89 ? -1.867 2.406 7.716 1.00 85.69 89 LEU A C 1
ATOM 723 O O . LEU A 1 89 ? -2.857 3.008 8.125 1.00 85.69 89 LEU A O 1
ATOM 727 N N . PHE A 1 90 ? -1.590 1.144 8.054 1.00 87.56 90 PHE A N 1
ATOM 728 C CA . PHE A 1 90 ? -2.458 0.331 8.909 1.00 87.56 90 PHE A CA 1
ATOM 729 C C . PHE A 1 90 ? -2.559 0.919 10.321 1.00 87.56 90 PHE A C 1
ATOM 731 O O . PHE A 1 90 ? -3.672 1.154 10.789 1.00 87.56 90 PHE A O 1
ATOM 738 N N . ASP A 1 91 ? -1.433 1.284 10.940 1.00 86.56 91 ASP A N 1
ATOM 739 C CA . ASP A 1 91 ? -1.398 1.929 12.262 1.00 86.56 91 ASP A CA 1
ATOM 740 C C . ASP A 1 91 ? -2.263 3.199 12.311 1.00 86.56 91 ASP A C 1
ATOM 742 O O . ASP A 1 91 ? -2.903 3.504 13.317 1.00 86.56 91 ASP A O 1
ATOM 746 N N . GLY A 1 92 ? -2.314 3.946 11.204 1.00 83.12 92 GLY A N 1
ATOM 747 C CA . GLY A 1 92 ? -3.144 5.138 11.085 1.00 83.12 92 GLY A CA 1
ATOM 748 C C . GLY A 1 92 ? -4.646 4.850 11.001 1.00 83.12 92 GLY A C 1
ATOM 749 O O . GLY A 1 92 ? -5.446 5.708 11.380 1.00 83.12 92 GLY A O 1
ATOM 750 N N . TYR A 1 93 ? -5.059 3.689 10.495 1.00 85.25 93 TYR A N 1
ATOM 751 C CA . TYR A 1 93 ? -6.471 3.357 10.281 1.00 85.25 93 TYR A CA 1
ATOM 752 C C . TYR A 1 93 ? -7.072 2.451 11.352 1.00 85.25 93 TYR A C 1
ATOM 754 O O . TYR A 1 93 ? -8.274 2.563 11.591 1.00 85.25 93 TYR A O 1
ATOM 762 N N . ILE A 1 94 ? -6.273 1.613 12.018 1.00 88.06 94 ILE A N 1
ATOM 763 C CA . ILE A 1 94 ? -6.717 0.750 13.124 1.00 88.06 94 ILE A CA 1
ATOM 764 C C . ILE A 1 94 ? -7.563 1.519 14.158 1.00 88.06 94 ILE A C 1
ATOM 766 O O . ILE A 1 94 ? -8.704 1.120 14.396 1.00 88.06 94 ILE A O 1
ATOM 770 N N . PRO A 1 95 ? -7.116 2.667 14.713 1.00 84.94 95 PRO A N 1
ATOM 771 C CA . PRO A 1 95 ? -7.905 3.392 15.710 1.00 84.94 95 PRO A CA 1
ATOM 772 C C . PRO A 1 95 ? -9.107 4.149 15.116 1.00 84.94 95 PRO A C 1
ATOM 774 O O . PRO A 1 95 ? -9.908 4.710 15.856 1.00 84.94 95 PRO A O 1
ATOM 777 N N . ARG A 1 96 ? -9.246 4.200 13.785 1.00 82.56 96 ARG A N 1
ATOM 778 C CA . ARG A 1 96 ? -10.297 4.942 13.066 1.00 82.56 96 ARG A CA 1
ATOM 779 C C . ARG A 1 96 ? -11.399 4.029 12.525 1.00 82.56 96 ARG A C 1
ATOM 781 O O . ARG A 1 96 ? -12.040 4.383 11.540 1.00 82.56 96 ARG A O 1
ATOM 788 N N . ASN A 1 97 ? -11.606 2.861 13.130 1.00 87.31 97 ASN A N 1
ATOM 789 C CA . ASN A 1 97 ? -12.586 1.892 12.647 1.00 87.31 97 ASN A CA 1
ATOM 790 C C . ASN A 1 97 ? -14.022 2.470 12.672 1.00 87.31 97 ASN A C 1
ATOM 792 O O . ASN A 1 97 ? -14.574 2.647 13.757 1.00 87.31 97 ASN A O 1
ATOM 796 N N . PRO A 1 98 ? -14.674 2.709 11.519 1.00 85.50 98 PRO A N 1
ATOM 797 C CA . PRO A 1 98 ? -16.017 3.289 11.458 1.00 85.50 98 PRO A CA 1
ATOM 798 C C . PRO A 1 98 ? -17.125 2.327 11.915 1.00 85.50 98 PRO A C 1
ATOM 800 O O . PRO A 1 98 ? -18.280 2.732 12.009 1.00 85.50 98 PRO A O 1
ATOM 803 N N . MET A 1 99 ? -16.804 1.067 12.209 1.00 87.31 99 MET A N 1
ATOM 804 C CA . MET A 1 99 ? -17.731 0.135 12.858 1.00 87.31 99 MET A CA 1
ATOM 805 C C . MET A 1 99 ? -17.754 0.308 14.384 1.00 87.31 99 MET A C 1
ATOM 807 O O . MET A 1 99 ? -18.673 -0.168 15.045 1.00 87.31 99 MET A O 1
ATOM 811 N N . SER A 1 100 ? -16.782 1.025 14.963 1.00 87.50 100 SER A N 1
ATOM 812 C CA . SER A 1 100 ? -16.776 1.361 16.387 1.00 87.50 100 SER A CA 1
ATOM 813 C C . SER A 1 100 ? -17.479 2.696 16.651 1.00 87.50 100 SER A C 1
ATOM 815 O O . SER A 1 100 ? -17.465 3.613 15.826 1.00 87.50 100 SER A O 1
ATOM 817 N N . ALA A 1 101 ? -18.066 2.846 17.843 1.00 85.94 101 ALA A N 1
ATOM 818 C CA . ALA A 1 101 ? -18.735 4.088 18.238 1.00 85.94 101 ALA A CA 1
ATOM 819 C C . ALA A 1 101 ? -17.783 5.300 18.227 1.00 85.94 101 ALA A C 1
ATOM 821 O O . ALA A 1 101 ? -18.182 6.413 17.882 1.00 85.94 101 ALA A O 1
ATOM 822 N N . GLU A 1 102 ? -16.519 5.095 18.597 1.00 84.81 102 GLU A N 1
ATOM 823 C CA . GLU A 1 102 ? -15.501 6.145 18.588 1.00 84.81 102 GLU A CA 1
ATOM 824 C C . GLU A 1 102 ? -15.078 6.506 17.165 1.00 84.81 102 GLU A C 1
ATOM 826 O O . GLU A 1 102 ? -14.981 7.690 16.840 1.00 84.81 102 GLU A O 1
ATOM 831 N N . GLY A 1 103 ? -14.886 5.509 16.296 1.00 81.81 103 GLY A N 1
ATOM 832 C CA . GLY A 1 103 ? -14.507 5.744 14.910 1.00 81.81 103 GLY A CA 1
ATOM 833 C C . GLY A 1 103 ? -15.616 6.419 14.111 1.00 81.81 103 GLY A C 1
ATOM 834 O O . GLY A 1 103 ? -15.314 7.334 13.352 1.00 81.81 103 GLY A O 1
ATOM 835 N N . GLN A 1 104 ? -16.894 6.093 14.352 1.00 82.31 104 GLN A N 1
ATOM 836 C CA . GLN A 1 104 ? -18.016 6.858 13.787 1.00 82.31 104 GLN A CA 1
ATOM 837 C C . GLN A 1 104 ? -17.988 8.316 14.242 1.00 82.31 104 GLN A C 1
ATOM 839 O O . GLN A 1 104 ? -18.115 9.224 13.423 1.00 82.31 104 GLN A O 1
ATOM 844 N N . ARG A 1 105 ? -17.774 8.571 15.539 1.00 80.88 105 ARG A N 1
ATOM 845 C CA . ARG A 1 105 ? -17.655 9.947 16.042 1.00 80.88 105 ARG A CA 1
ATOM 846 C C . ARG A 1 105 ? -16.502 10.682 15.367 1.00 80.88 105 ARG A C 1
ATOM 848 O O . ARG A 1 105 ? -16.710 11.806 14.929 1.00 80.88 105 ARG A O 1
ATOM 855 N N . ALA A 1 106 ? -15.332 10.059 15.234 1.00 78.81 106 ALA A N 1
ATOM 856 C CA . ALA A 1 106 ? -14.196 10.660 14.537 1.00 78.81 106 ALA A CA 1
ATOM 857 C C . ALA A 1 106 ? -14.487 10.917 13.049 1.00 78.81 106 ALA A C 1
ATOM 859 O O . ALA A 1 106 ? -14.109 11.967 12.532 1.00 78.81 106 ALA A O 1
ATOM 860 N N . LEU A 1 107 ? -15.189 9.998 12.379 1.00 75.94 107 LEU A N 1
ATOM 861 C CA . LEU A 1 107 ? -15.569 10.115 10.971 1.00 75.94 107 LEU A CA 1
ATOM 862 C C . LEU A 1 107 ? -16.479 11.322 10.722 1.00 75.94 107 LEU A C 1
ATOM 864 O O . LEU A 1 107 ? -16.257 12.092 9.791 1.00 75.94 107 LEU A O 1
ATOM 868 N N . TYR A 1 108 ? -17.463 11.518 11.599 1.00 76.00 108 TYR A N 1
ATOM 869 C CA . TYR A 1 108 ? -18.440 12.604 11.512 1.00 76.00 108 TYR A CA 1
ATOM 870 C C . TYR A 1 108 ? -18.008 13.884 12.252 1.00 76.00 108 TYR A C 1
ATOM 872 O O . TYR A 1 108 ? -18.821 14.781 12.470 1.00 76.00 108 TYR A O 1
ATOM 880 N N . GLY A 1 109 ? -16.731 13.996 12.642 1.00 70.06 109 GLY A N 1
ATOM 881 C CA . GLY A 1 109 ? -16.166 15.204 13.259 1.00 70.06 109 GLY A CA 1
ATOM 882 C C . GLY A 1 109 ? -16.608 15.468 14.704 1.00 70.06 109 GLY A C 1
ATOM 883 O O . GLY A 1 109 ? -16.430 16.571 15.221 1.00 70.06 109 GLY A O 1
ATOM 884 N N . GLY A 1 110 ? -17.186 14.470 15.369 1.00 70.56 110 GLY A N 1
ATOM 885 C CA . GLY A 1 110 ? -17.484 14.495 16.794 1.00 70.56 110 GLY A CA 1
ATOM 886 C C . GLY A 1 110 ? -16.224 14.385 17.658 1.00 70.56 110 GLY A C 1
ATOM 887 O O . GLY A 1 110 ? -15.166 13.936 17.219 1.00 70.56 110 GLY A O 1
ATOM 888 N N . LYS A 1 111 ? -16.343 14.768 18.935 1.00 71.00 111 LYS A N 1
ATOM 889 C CA . LYS A 1 111 ? -15.284 14.538 19.928 1.00 71.00 111 LYS A CA 1
ATOM 890 C C . LYS A 1 111 ? -15.160 13.033 20.181 1.00 71.00 111 LYS A C 1
ATOM 892 O O . LYS A 1 111 ? -16.013 12.447 20.846 1.00 71.00 111 LYS A O 1
ATOM 897 N N . ALA A 1 112 ? -14.116 12.424 19.640 1.00 68.25 112 ALA A N 1
ATOM 898 C CA . ALA A 1 112 ? -13.708 11.066 19.961 1.00 68.25 112 ALA A CA 1
ATOM 899 C C . ALA A 1 112 ? -12.410 11.125 20.770 1.00 68.25 112 ALA A C 1
ATOM 901 O O . ALA A 1 112 ? -11.522 11.909 20.432 1.00 68.25 112 ALA A O 1
ATOM 902 N N . ASP A 1 113 ? -12.291 10.302 21.812 1.00 72.06 113 ASP A N 1
ATOM 903 C CA . ASP A 1 113 ? -11.052 10.163 22.592 1.00 72.06 113 ASP A CA 1
ATOM 904 C C . ASP A 1 113 ? -10.052 9.246 21.867 1.00 72.06 113 ASP A C 1
ATOM 906 O O . ASP A 1 113 ? -9.477 8.313 22.418 1.00 72.06 113 ASP A O 1
ATOM 910 N N . ILE A 1 114 ? -9.890 9.483 20.565 1.00 68.81 114 ILE A N 1
ATOM 911 C CA . ILE A 1 114 ? -8.959 8.743 19.727 1.00 68.81 114 ILE A CA 1
ATOM 912 C C . ILE A 1 114 ? -7.723 9.614 19.561 1.00 68.81 114 ILE A C 1
ATOM 914 O O . ILE A 1 114 ? -7.764 10.680 18.941 1.00 68.81 114 ILE A O 1
ATOM 918 N N . THR A 1 115 ? -6.589 9.140 20.074 1.00 69.50 115 THR A N 1
ATOM 919 C CA . THR A 1 115 ? -5.298 9.786 19.825 1.00 69.50 115 THR A CA 1
ATOM 920 C C . THR A 1 115 ? -4.877 9.532 18.379 1.00 69.50 115 THR A C 1
ATOM 922 O O . THR A 1 115 ? -4.186 8.565 18.064 1.00 69.50 115 THR A O 1
ATOM 925 N N . ILE A 1 116 ? -5.291 10.419 17.477 1.00 67.56 116 ILE A N 1
ATOM 926 C CA . ILE A 1 116 ? -4.864 10.391 16.082 1.00 67.56 116 ILE A CA 1
ATOM 927 C C . ILE A 1 116 ? -3.460 10.992 15.987 1.00 67.56 116 ILE A C 1
ATOM 929 O O . ILE A 1 116 ? -3.283 12.203 16.114 1.00 67.56 116 ILE A O 1
ATOM 933 N N . ARG A 1 117 ? -2.452 10.152 15.728 1.00 67.81 117 ARG A N 1
ATOM 934 C CA . ARG A 1 117 ? -1.084 10.611 15.453 1.00 67.81 117 ARG A CA 1
ATOM 935 C C . ARG A 1 117 ? -0.892 10.775 13.944 1.00 67.81 117 ARG A C 1
ATOM 937 O O . ARG A 1 117 ? -0.888 9.771 13.233 1.00 67.81 117 ARG A O 1
ATOM 944 N N . PRO A 1 118 ? -0.760 12.006 13.420 1.00 67.88 118 PRO A N 1
ATOM 945 C CA . PRO A 1 118 ? -0.425 12.187 12.018 1.00 67.88 118 PRO A CA 1
ATOM 946 C C . PRO A 1 118 ? 1.002 11.691 11.772 1.00 67.88 118 PRO A C 1
ATOM 948 O O . PRO A 1 118 ? 1.947 12.150 12.411 1.00 67.88 118 PRO A O 1
ATOM 951 N N . THR A 1 119 ? 1.150 10.768 10.827 1.00 68.81 119 THR A N 1
ATOM 952 C CA . THR A 1 119 ? 2.456 10.268 10.387 1.00 68.81 119 THR A CA 1
ATOM 953 C C . THR A 1 119 ? 2.840 10.929 9.072 1.00 68.81 119 THR A C 1
ATOM 955 O O . THR A 1 119 ? 2.038 10.980 8.139 1.00 68.81 119 THR A O 1
ATOM 958 N N . ILE A 1 120 ? 4.071 11.434 8.995 1.00 73.31 120 ILE A N 1
ATOM 959 C CA . ILE A 1 120 ? 4.652 11.990 7.772 1.00 73.31 120 ILE A CA 1
ATOM 960 C C . ILE A 1 120 ? 5.903 11.185 7.434 1.00 73.31 120 ILE A C 1
ATOM 962 O O . ILE A 1 120 ? 6.817 11.080 8.253 1.00 73.31 120 ILE A O 1
ATOM 966 N N . SER A 1 121 ? 5.960 10.661 6.213 1.00 72.19 121 SER A N 1
ATOM 967 C CA . SER A 1 121 ? 7.085 9.858 5.726 1.00 72.19 121 SER A CA 1
ATOM 968 C C . SER A 1 121 ? 7.795 10.614 4.607 1.00 72.19 121 SER A C 1
ATOM 970 O O . SER A 1 121 ? 7.192 10.946 3.588 1.00 72.19 121 SER A O 1
ATOM 972 N N . LEU A 1 122 ? 9.084 10.906 4.797 1.00 74.12 122 LEU A N 1
ATOM 973 C CA . LEU A 1 122 ? 9.905 11.617 3.817 1.00 74.12 122 LEU A CA 1
ATOM 974 C C . LEU A 1 122 ? 10.812 10.639 3.066 1.00 74.12 122 LEU A C 1
ATOM 976 O O . LEU A 1 122 ? 11.695 10.020 3.658 1.00 74.12 122 LEU A O 1
ATOM 980 N N . ILE A 1 123 ? 10.648 10.559 1.744 1.00 75.38 123 ILE A N 1
ATOM 981 C CA . ILE A 1 123 ? 11.582 9.846 0.865 1.00 75.38 123 ILE A CA 1
ATOM 982 C C . ILE A 1 123 ? 12.563 10.855 0.265 1.00 75.38 123 ILE A C 1
ATOM 984 O O . ILE A 1 123 ? 12.237 11.585 -0.672 1.00 75.38 123 ILE A O 1
ATOM 988 N N . ALA A 1 124 ? 13.784 10.886 0.800 1.00 72.75 124 ALA A N 1
ATOM 989 C CA . ALA A 1 124 ? 14.862 11.762 0.347 1.00 72.75 124 ALA A CA 1
ATOM 990 C C . ALA A 1 124 ? 15.983 10.975 -0.352 1.00 72.75 124 ALA A C 1
ATOM 992 O O . ALA A 1 124 ? 16.188 9.788 -0.110 1.00 72.75 124 ALA A O 1
ATOM 993 N N . GLY A 1 125 ? 16.713 11.641 -1.246 1.00 71.38 125 GLY A N 1
ATOM 994 C CA . GLY A 1 125 ? 17.802 11.036 -2.016 1.00 71.38 125 GLY A CA 1
ATOM 995 C C . GLY A 1 125 ? 18.145 11.839 -3.266 1.00 71.38 125 GLY A C 1
ATOM 996 O O . GLY A 1 125 ? 17.414 12.759 -3.648 1.00 71.38 125 GLY A O 1
ATOM 997 N N . HIS A 1 126 ? 19.232 11.473 -3.943 1.00 73.50 126 HIS A N 1
ATOM 998 C CA . HIS A 1 126 ? 19.707 12.187 -5.131 1.00 73.50 126 HIS A CA 1
ATOM 999 C C . HIS A 1 126 ? 18.691 12.114 -6.284 1.00 73.50 126 HIS A C 1
ATOM 1001 O O . HIS A 1 126 ? 17.849 11.206 -6.356 1.00 73.50 126 HIS A O 1
ATOM 1007 N N . SER A 1 127 ? 18.703 13.118 -7.166 1.00 72.62 127 SER A N 1
ATOM 1008 C CA . SER A 1 127 ? 17.848 13.115 -8.361 1.00 72.62 127 SER A CA 1
ATOM 1009 C C . SER A 1 127 ? 18.158 11.891 -9.229 1.00 72.62 127 SER A C 1
ATOM 1011 O O . SER A 1 127 ? 19.304 11.464 -9.307 1.00 72.62 127 SER A O 1
ATOM 1013 N N . GLY A 1 128 ? 17.133 11.287 -9.831 1.00 70.25 128 GLY A N 1
ATOM 1014 C CA . GLY A 1 128 ? 17.293 10.088 -10.661 1.00 70.25 128 GLY A CA 1
ATOM 1015 C C . GLY A 1 128 ? 17.373 8.747 -9.916 1.00 70.25 128 GLY A C 1
ATOM 1016 O O . GLY A 1 128 ? 17.295 7.715 -10.567 1.00 70.25 128 GLY A O 1
ATOM 1017 N N . MET A 1 129 ? 17.419 8.711 -8.575 1.00 72.56 129 MET A N 1
ATOM 1018 C CA . MET A 1 129 ? 17.444 7.442 -7.807 1.00 72.56 129 MET A CA 1
ATOM 1019 C C . MET A 1 129 ? 16.104 6.675 -7.772 1.00 72.56 129 MET A C 1
ATOM 1021 O O . MET A 1 129 ? 15.975 5.693 -7.050 1.00 72.56 129 MET A O 1
ATOM 1025 N N . GLY A 1 130 ? 15.086 7.126 -8.513 1.00 74.62 130 GLY A N 1
ATOM 1026 C CA . GLY A 1 130 ? 13.788 6.445 -8.568 1.00 74.62 130 GLY A CA 1
ATOM 1027 C C . GLY A 1 130 ? 12.863 6.711 -7.375 1.00 74.62 130 GLY A C 1
ATOM 1028 O O . GLY A 1 130 ? 12.036 5.868 -7.065 1.00 74.62 130 GLY A O 1
ATOM 1029 N N . LYS A 1 131 ? 12.963 7.871 -6.707 1.00 81.44 131 LYS A N 1
ATOM 1030 C CA . LYS A 1 131 ? 12.087 8.235 -5.568 1.00 81.44 131 LYS A CA 1
ATOM 1031 C C . LYS A 1 131 ? 10.602 8.298 -5.940 1.00 81.44 131 LYS A C 1
ATOM 1033 O O . LYS A 1 131 ? 9.780 7.743 -5.226 1.00 81.44 131 LYS A O 1
ATOM 1038 N N . SER A 1 132 ? 10.276 8.968 -7.048 1.00 80.38 132 SER A N 1
ATOM 1039 C CA . SER A 1 132 ? 8.895 9.070 -7.539 1.00 80.38 132 SER A CA 1
ATOM 1040 C C . SER A 1 132 ? 8.360 7.690 -7.908 1.00 80.38 132 SER A C 1
ATOM 1042 O O . SER A 1 132 ? 7.319 7.292 -7.414 1.00 80.38 132 SER A O 1
ATOM 1044 N N . THR A 1 133 ? 9.156 6.905 -8.641 1.00 82.44 133 THR A N 1
ATOM 1045 C CA . THR A 1 133 ? 8.825 5.513 -8.958 1.00 82.44 133 THR A CA 1
ATOM 1046 C C . THR A 1 133 ? 8.617 4.683 -7.694 1.00 82.44 133 THR A C 1
ATOM 1048 O O . THR A 1 133 ? 7.652 3.943 -7.612 1.00 82.44 133 THR A O 1
ATOM 1051 N N . LEU A 1 134 ? 9.473 4.818 -6.677 1.00 83.38 134 LEU A N 1
ATOM 1052 C CA . LEU A 1 134 ? 9.297 4.114 -5.409 1.00 83.38 134 LEU A CA 1
ATOM 1053 C C . LEU A 1 134 ? 7.962 4.472 -4.745 1.00 83.38 134 LEU A C 1
ATOM 1055 O O . LEU A 1 134 ? 7.278 3.567 -4.284 1.00 83.38 134 LEU A O 1
ATOM 1059 N N . LEU A 1 135 ? 7.589 5.754 -4.713 1.00 83.06 135 LEU A N 1
ATOM 1060 C CA . LEU A 1 135 ? 6.307 6.195 -4.156 1.00 83.06 135 LEU A CA 1
ATOM 1061 C C . LEU A 1 135 ? 5.127 5.578 -4.903 1.00 83.06 135 LEU A C 1
ATOM 1063 O O . LEU A 1 135 ? 4.289 4.943 -4.268 1.00 83.06 135 LEU A O 1
ATOM 1067 N N . ASP A 1 136 ? 5.104 5.695 -6.231 1.00 83.81 136 ASP A N 1
ATOM 1068 C CA . ASP A 1 136 ? 4.029 5.142 -7.062 1.00 83.81 136 ASP A CA 1
ATOM 1069 C C . ASP A 1 136 ? 3.873 3.634 -6.804 1.00 83.81 136 ASP A C 1
ATOM 1071 O O . ASP A 1 136 ? 2.775 3.133 -6.575 1.00 83.81 136 ASP A O 1
ATOM 1075 N N . ARG A 1 137 ? 4.998 2.914 -6.712 1.00 86.12 137 ARG A N 1
ATOM 1076 C CA . ARG A 1 137 ? 5.017 1.473 -6.433 1.00 86.12 137 ARG A CA 1
ATOM 1077 C C . ARG A 1 137 ? 4.554 1.118 -5.029 1.00 86.12 137 ARG A C 1
ATOM 1079 O O . ARG A 1 137 ? 3.887 0.101 -4.863 1.00 86.12 137 ARG A O 1
ATOM 1086 N N . VAL A 1 138 ? 4.900 1.917 -4.022 1.00 86.12 138 VAL A N 1
ATOM 1087 C CA . VAL A 1 138 ? 4.407 1.711 -2.653 1.00 86.12 138 VAL A CA 1
ATOM 1088 C C . VAL A 1 138 ? 2.887 1.871 -2.615 1.00 86.12 138 VAL A C 1
ATOM 1090 O O . VAL A 1 138 ? 2.206 1.027 -2.036 1.00 86.12 138 VAL A O 1
ATOM 1093 N N . LEU A 1 139 ? 2.342 2.876 -3.298 1.00 83.19 139 LEU A N 1
ATOM 1094 C CA . LEU A 1 139 ? 0.901 3.126 -3.341 1.00 83.19 139 LEU A CA 1
ATOM 1095 C C . LEU A 1 139 ? 0.137 2.037 -4.088 1.00 83.19 139 LEU A C 1
ATOM 1097 O O . LEU A 1 139 ? -0.809 1.473 -3.541 1.00 83.19 139 LEU A O 1
ATOM 1101 N N . GLU A 1 140 ? 0.598 1.673 -5.282 1.00 85.75 140 GLU A N 1
ATOM 1102 C CA . GLU A 1 140 ? 0.027 0.563 -6.050 1.00 85.75 140 GLU A CA 1
ATOM 1103 C C . GLU A 1 140 ? 0.097 -0.763 -5.283 1.00 85.75 140 GLU A C 1
ATOM 1105 O O . GLU A 1 140 ? -0.773 -1.622 -5.425 1.00 85.75 140 GLU A O 1
ATOM 1110 N N . SER A 1 141 ? 1.122 -0.945 -4.446 1.00 87.31 141 SER A N 1
ATOM 1111 C CA . SER A 1 141 ? 1.257 -2.163 -3.653 1.00 87.31 141 SER A CA 1
ATOM 1112 C C . SER A 1 141 ? 0.242 -2.269 -2.513 1.00 87.31 141 SER A C 1
ATOM 1114 O O . SER A 1 141 ? -0.138 -3.392 -2.175 1.00 87.31 141 SER A O 1
ATOM 1116 N N . ALA A 1 142 ? -0.204 -1.137 -1.955 1.00 85.50 142 ALA A N 1
ATOM 1117 C CA . ALA A 1 142 ? -1.173 -1.077 -0.861 1.00 85.50 142 ALA A CA 1
ATOM 1118 C C . ALA A 1 142 ? -2.616 -1.298 -1.344 1.00 85.50 142 ALA A C 1
ATOM 1120 O O . ALA A 1 142 ? -3.434 -1.849 -0.609 1.00 85.50 142 ALA A O 1
ATOM 1121 N N . GLY A 1 143 ? -2.919 -0.926 -2.590 1.00 85.56 143 GLY A N 1
ATOM 1122 C CA . GLY A 1 143 ? -4.232 -1.129 -3.192 1.00 85.56 143 GLY A CA 1
ATOM 1123 C C . GLY A 1 143 ? -4.605 -0.034 -4.186 1.00 85.56 143 GLY A C 1
ATOM 1124 O O . GLY A 1 143 ? -3.763 0.700 -4.705 1.00 85.56 143 GLY A O 1
ATOM 1125 N N . GLN A 1 144 ? -5.901 0.074 -4.457 1.00 83.31 144 GLN A N 1
ATOM 1126 C CA . GLN A 1 144 ? -6.461 1.147 -5.267 1.00 83.31 144 GLN A CA 1
ATOM 1127 C C . GLN A 1 144 ? -6.428 2.467 -4.489 1.00 83.31 144 GLN A C 1
ATOM 1129 O O . GLN A 1 144 ? -6.476 2.502 -3.264 1.00 83.31 144 GLN A O 1
ATOM 1134 N N . GLN A 1 145 ? -6.345 3.581 -5.211 1.00 80.12 145 GLN A N 1
ATOM 1135 C CA . GLN A 1 145 ? -6.285 4.903 -4.581 1.00 80.12 145 GLN A CA 1
ATOM 1136 C C . GLN A 1 145 ? -7.669 5.435 -4.185 1.00 80.12 145 GLN A C 1
ATOM 1138 O O . GLN A 1 145 ? -7.765 6.376 -3.405 1.00 80.12 145 GLN A O 1
ATOM 1143 N N . SER A 1 146 ? -8.754 4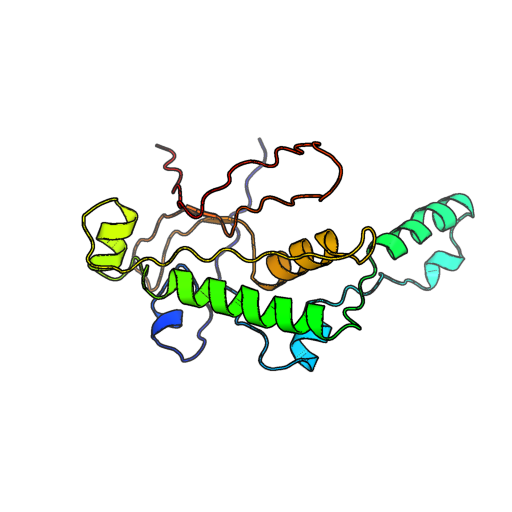.858 -4.709 1.00 83.12 146 SER A N 1
ATOM 1144 C CA . SER A 1 146 ? -10.118 5.220 -4.330 1.00 83.12 146 SER A CA 1
ATOM 1145 C C . SER A 1 146 ? -10.993 3.981 -4.259 1.00 83.12 146 SER A C 1
ATOM 1147 O O . SER A 1 146 ? -10.992 3.168 -5.180 1.00 83.12 146 SER A O 1
ATOM 1149 N N . TYR A 1 147 ? -11.757 3.891 -3.179 1.00 81.56 147 TYR A N 1
ATOM 1150 C CA . TYR A 1 147 ? -12.698 2.823 -2.900 1.00 81.56 147 TYR A CA 1
ATOM 1151 C C . TYR A 1 147 ? -14.073 3.426 -2.630 1.00 81.56 147 TYR A C 1
ATOM 1153 O O . TYR A 1 147 ? -14.198 4.406 -1.893 1.00 81.56 147 TYR A O 1
ATOM 1161 N N . GLN A 1 148 ? -15.102 2.861 -3.257 1.00 83.50 148 GLN A N 1
ATOM 1162 C CA . GLN A 1 148 ? -16.494 3.198 -2.985 1.00 83.50 148 GLN A CA 1
ATOM 1163 C C . GLN A 1 148 ? -17.127 2.024 -2.253 1.00 83.50 148 GLN A C 1
ATOM 1165 O O . GLN A 1 148 ? -17.419 0.993 -2.855 1.00 83.50 148 GLN A O 1
ATOM 1170 N N . HIS A 1 149 ? -17.310 2.181 -0.952 1.00 81.69 149 HIS A N 1
ATOM 1171 C CA . HIS A 1 149 ? -17.959 1.184 -0.128 1.00 81.69 149 HIS A CA 1
ATOM 1172 C C . HIS A 1 149 ? -19.478 1.277 -0.287 1.00 81.69 149 HIS A C 1
ATOM 1174 O O . HIS A 1 149 ? -20.032 2.320 -0.649 1.00 81.69 149 HIS A O 1
ATOM 118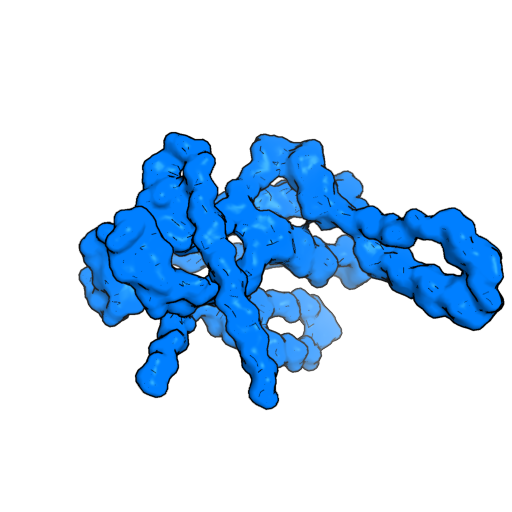0 N N . ALA A 1 150 ? -20.138 0.149 -0.044 1.00 82.94 150 ALA A N 1
ATOM 1181 C CA . ALA A 1 150 ? -21.593 0.040 -0.018 1.00 82.94 150 ALA A CA 1
ATOM 1182 C C . ALA A 1 150 ? -22.030 -0.783 1.195 1.00 82.94 150 ALA A C 1
ATOM 1184 O O . ALA A 1 150 ? -22.833 -0.329 2.008 1.00 82.94 150 ALA A O 1
ATOM 1185 N N . LEU A 1 151 ? -21.450 -1.975 1.333 1.00 85.94 151 LEU A N 1
ATOM 1186 C CA . LEU A 1 151 ? -21.696 -2.902 2.429 1.00 85.94 151 LEU A CA 1
ATOM 1187 C C . LEU A 1 151 ? -20.368 -3.367 3.029 1.00 85.94 151 LEU A C 1
ATOM 1189 O O . LEU A 1 151 ? -19.360 -3.484 2.323 1.00 85.94 151 LEU A O 1
ATOM 1193 N N . PHE A 1 152 ? -20.383 -3.653 4.324 1.00 86.88 152 PHE A N 1
ATOM 1194 C CA . PHE A 1 152 ? -19.309 -4.328 5.040 1.00 86.88 152 PHE A CA 1
ATOM 1195 C C . PHE A 1 152 ? -19.921 -5.256 6.087 1.00 86.88 152 PHE A C 1
ATOM 1197 O O . PHE A 1 152 ? -20.702 -4.795 6.911 1.00 86.88 152 PHE A O 1
ATOM 1204 N N . GLN A 1 153 ? -19.597 -6.554 6.037 1.00 87.62 153 GLN A N 1
ATOM 1205 C CA . GLN A 1 153 ? -20.183 -7.575 6.924 1.00 87.62 153 GLN A CA 1
ATOM 1206 C C . GLN A 1 153 ? -21.725 -7.467 7.023 1.00 87.62 153 GLN A C 1
ATOM 1208 O O . GLN A 1 153 ? -22.290 -7.427 8.112 1.0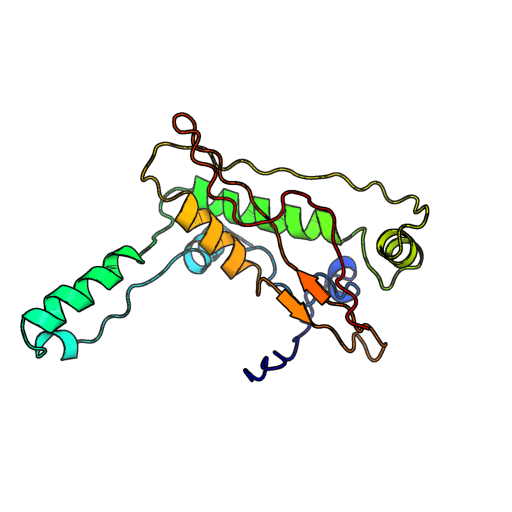0 87.62 153 GLN A O 1
ATOM 1213 N N . ASP A 1 154 ? -22.397 -7.337 5.872 1.00 86.31 154 ASP A N 1
ATOM 1214 C CA . ASP A 1 154 ? -23.853 -7.143 5.739 1.00 86.31 154 ASP A CA 1
ATOM 1215 C C . ASP A 1 154 ? -24.425 -5.860 6.379 1.00 86.31 154 ASP A C 1
ATOM 1217 O O . ASP A 1 154 ? -25.640 -5.652 6.389 1.00 86.31 154 ASP A O 1
ATOM 1221 N N . GLN A 1 155 ? -23.568 -4.951 6.855 1.00 85.25 155 GLN A N 1
ATOM 1222 C CA . GLN A 1 155 ? -23.959 -3.637 7.358 1.00 85.25 155 GLN A CA 1
ATOM 1223 C C . GLN A 1 155 ? -23.763 -2.542 6.298 1.00 85.25 155 GLN A C 1
ATOM 1225 O O . GLN A 1 155 ? -22.790 -2.584 5.536 1.00 85.25 155 GLN A O 1
ATOM 1230 N N . PRO A 1 156 ? -24.657 -1.536 6.236 1.00 84.44 156 PRO A N 1
ATOM 1231 C CA . PRO A 1 156 ? -24.521 -0.414 5.316 1.00 84.44 156 PRO A CA 1
ATOM 1232 C C . PRO A 1 156 ? -23.301 0.440 5.672 1.00 84.44 156 PRO A C 1
ATOM 1234 O O . PRO A 1 156 ? -23.202 0.988 6.767 1.00 84.44 156 PRO A O 1
ATOM 1237 N N . PHE A 1 157 ? -22.397 0.590 4.708 1.00 83.12 157 PHE A N 1
ATOM 1238 C CA . PHE A 1 157 ? -21.225 1.455 4.797 1.00 83.12 157 PHE A CA 1
ATOM 1239 C C . PHE A 1 157 ? -21.012 2.163 3.450 1.00 83.12 157 PHE A C 1
ATOM 1241 O O . PHE A 1 157 ? -20.110 1.796 2.699 1.00 83.12 157 PHE A O 1
ATOM 1248 N N . PRO A 1 158 ? -21.867 3.136 3.081 1.00 82.38 158 PRO A N 1
ATOM 1249 C CA . PRO A 1 158 ? -21.837 3.788 1.771 1.00 82.38 158 PRO A CA 1
ATOM 1250 C C . PRO A 1 158 ? -20.774 4.898 1.685 1.00 82.38 158 PRO A C 1
ATOM 1252 O O . PRO A 1 158 ? -21.039 5.992 1.192 1.00 82.38 158 PRO A O 1
ATOM 1255 N N . GLU A 1 159 ? -19.568 4.637 2.187 1.00 80.12 159 GLU A N 1
ATOM 1256 C CA . GLU A 1 159 ? -18.512 5.642 2.284 1.00 80.12 159 GLU A CA 1
ATOM 1257 C C . GLU A 1 159 ? -17.556 5.611 1.097 1.00 80.12 159 GLU A C 1
ATOM 1259 O O . GLU A 1 159 ? -17.263 4.560 0.526 1.00 80.12 159 GLU A O 1
ATOM 1264 N N . ARG A 1 160 ? -17.010 6.777 0.741 1.00 81.50 160 ARG A N 1
ATOM 1265 C CA . ARG A 1 160 ? -15.936 6.872 -0.250 1.00 81.50 160 ARG A CA 1
ATOM 1266 C C . ARG A 1 160 ? -14.602 7.110 0.434 1.00 81.50 160 ARG A C 1
ATOM 1268 O O . ARG A 1 160 ? -14.374 8.168 1.018 1.00 81.50 160 ARG A O 1
ATOM 1275 N N . GLN A 1 161 ? -13.696 6.153 0.291 1.00 80.44 161 GLN A N 1
ATOM 1276 C CA . GLN A 1 161 ? -12.336 6.240 0.798 1.00 80.44 161 GLN A CA 1
ATOM 1277 C C . GLN A 1 161 ? -11.371 6.642 -0.320 1.00 80.44 161 GLN A C 1
ATOM 1279 O O . GLN A 1 161 ? -11.463 6.175 -1.458 1.00 80.44 161 GLN A O 1
ATOM 1284 N N . ILE A 1 162 ? -10.423 7.516 0.016 1.00 81.69 162 ILE A N 1
ATOM 1285 C CA . ILE A 1 162 ? -9.296 7.890 -0.841 1.00 81.69 162 ILE A CA 1
ATOM 1286 C C . ILE A 1 162 ? -8.015 7.542 -0.086 1.00 81.69 162 ILE A C 1
ATOM 1288 O O . ILE A 1 162 ? -7.778 8.038 1.017 1.00 81.69 162 ILE A O 1
ATOM 1292 N N . LEU A 1 163 ? -7.204 6.664 -0.666 1.00 74.00 163 LEU A N 1
ATOM 1293 C CA . LEU A 1 163 ? -5.972 6.178 -0.070 1.00 74.00 163 LEU A CA 1
ATOM 1294 C C . LEU A 1 163 ? -4.812 7.122 -0.421 1.00 74.00 163 LEU A C 1
ATOM 1296 O O . LEU A 1 163 ? -4.203 6.989 -1.470 1.00 74.00 163 LEU A O 1
ATOM 1300 N N . GLY A 1 164 ? -4.488 8.049 0.485 1.00 60.81 164 GLY A N 1
ATOM 1301 C CA . GLY A 1 164 ? -3.254 8.846 0.442 1.00 60.81 164 GLY A CA 1
ATOM 1302 C C . GLY A 1 164 ? -3.273 10.087 -0.467 1.00 60.81 164 GLY A C 1
ATOM 1303 O O . GLY A 1 164 ? -3.722 10.060 -1.606 1.00 60.81 164 GLY A O 1
ATOM 1304 N N . GLY A 1 165 ? -2.720 11.189 0.048 1.00 46.09 165 GLY A N 1
ATOM 1305 C CA . GLY A 1 165 ? -2.316 12.375 -0.713 1.00 46.09 165 GLY A CA 1
ATOM 1306 C C . GLY A 1 165 ? -0.877 12.728 -0.329 1.00 46.09 165 GLY A C 1
ATOM 1307 O O . GLY A 1 165 ? -0.561 12.781 0.860 1.00 46.09 165 GLY A O 1
ATOM 1308 N N . PHE A 1 166 ? 0.015 12.919 -1.307 1.00 40.84 166 PHE A N 1
ATOM 1309 C CA . PHE A 1 166 ? 1.447 13.150 -1.063 1.00 40.84 166 PHE A CA 1
ATOM 1310 C C . PHE A 1 166 ? 1.951 14.416 -1.751 1.00 40.84 166 PHE A C 1
ATOM 1312 O O . PHE A 1 166 ? 1.552 14.739 -2.867 1.00 40.84 166 PHE A O 1
ATOM 1319 N N . VAL A 1 167 ? 2.903 15.093 -1.102 1.00 31.66 167 VAL A N 1
ATOM 1320 C CA . VAL A 1 167 ? 3.658 16.215 -1.673 1.00 31.66 167 VAL A CA 1
ATOM 1321 C C . VAL A 1 167 ? 5.119 15.802 -1.816 1.00 31.66 167 VAL A C 1
ATOM 1323 O O . VAL A 1 167 ? 5.801 15.525 -0.831 1.00 31.66 167 VAL A O 1
ATOM 1326 N N . VAL A 1 168 ? 5.608 15.759 -3.057 1.00 33.78 168 VAL A N 1
ATOM 1327 C CA . VAL A 1 168 ? 7.022 15.503 -3.366 1.00 33.78 168 VAL A CA 1
ATOM 1328 C C . VAL A 1 168 ? 7.770 16.835 -3.367 1.00 33.78 168 VAL A C 1
ATOM 1330 O O . VAL A 1 168 ? 7.545 17.678 -4.231 1.00 33.78 168 VAL A O 1
ATOM 1333 N N . MET A 1 169 ? 8.676 17.020 -2.406 1.00 28.92 169 MET A N 1
ATOM 1334 C CA . MET A 1 169 ? 9.521 18.214 -2.294 1.00 28.92 169 MET A CA 1
ATOM 1335 C C . MET A 1 169 ? 10.892 17.948 -2.934 1.00 28.92 169 MET A C 1
ATOM 1337 O O . MET A 1 169 ? 11.610 17.039 -2.514 1.00 28.92 169 MET A O 1
ATOM 1341 N N . TYR A 1 170 ? 11.278 18.738 -3.941 1.00 29.62 170 TYR A N 1
ATOM 1342 C CA . TYR A 1 170 ? 12.630 18.705 -4.513 1.00 29.62 170 TYR A CA 1
ATOM 1343 C C . TYR A 1 170 ? 13.507 19.782 -3.855 1.00 29.62 170 TYR A C 1
ATOM 1345 O O . TYR A 1 170 ? 13.083 20.934 -3.784 1.00 29.62 170 TYR A O 1
ATOM 1353 N N . PRO A 1 171 ? 14.739 19.458 -3.416 1.00 31.69 171 PRO A N 1
ATOM 1354 C CA . PRO A 1 171 ? 15.552 20.371 -2.609 1.00 31.69 171 PRO A CA 1
ATOM 1355 C C . PRO A 1 171 ? 16.053 21.625 -3.344 1.00 31.69 171 PRO A C 1
ATOM 1357 O O . PRO A 1 171 ? 16.500 22.541 -2.675 1.00 31.69 171 PRO A O 1
ATOM 1360 N N . ASN A 1 172 ? 15.970 21.702 -4.681 1.00 31.48 172 ASN A N 1
ATOM 1361 C CA . ASN A 1 172 ? 16.532 22.818 -5.464 1.00 31.48 172 ASN A CA 1
ATOM 1362 C C . ASN A 1 172 ? 15.625 23.323 -6.599 1.00 31.48 172 ASN A C 1
ATOM 1364 O O . ASN A 1 172 ? 16.101 23.861 -7.598 1.00 31.48 172 ASN A O 1
ATOM 1368 N N . THR A 1 173 ? 14.308 23.144 -6.511 1.00 30.25 173 THR A N 1
ATOM 1369 C CA . THR A 1 173 ? 13.403 23.773 -7.483 1.00 30.25 173 THR A CA 1
ATOM 1370 C C . THR A 1 173 ? 12.043 23.968 -6.846 1.00 30.25 173 THR A C 1
ATOM 1372 O O . THR A 1 173 ? 11.337 23.005 -6.558 1.00 30.25 173 THR A O 1
ATOM 1375 N N . VAL A 1 174 ? 11.662 25.230 -6.652 1.00 29.78 174 VAL A N 1
ATOM 1376 C CA . VAL A 1 174 ? 10.281 25.628 -6.369 1.00 29.78 174 VAL A CA 1
ATOM 1377 C C . VAL A 1 174 ? 9.489 25.445 -7.668 1.00 29.78 174 VAL A C 1
ATOM 1379 O O . VAL A 1 174 ? 9.146 26.394 -8.360 1.00 29.78 174 VAL A O 1
ATOM 1382 N N . GLN A 1 175 ? 9.265 24.193 -8.065 1.00 26.06 175 GLN A N 1
ATOM 1383 C CA . GLN A 1 175 ? 8.210 23.843 -9.003 1.00 26.06 175 GLN A CA 1
ATOM 1384 C C . GLN A 1 175 ? 7.189 23.007 -8.253 1.00 26.06 175 GLN A C 1
ATOM 1386 O O . GLN A 1 175 ? 7.295 21.790 -8.115 1.00 26.06 175 GLN A O 1
ATOM 1391 N N . LEU A 1 176 ? 6.190 23.728 -7.758 1.00 28.09 176 LEU A N 1
ATOM 1392 C CA . LEU A 1 176 ? 4.960 23.192 -7.217 1.00 28.09 176 LEU A CA 1
ATOM 1393 C C . LEU A 1 176 ? 4.185 22.543 -8.380 1.00 28.09 176 LEU A C 1
ATOM 1395 O O . LEU A 1 176 ? 3.375 23.189 -9.041 1.00 28.09 176 LEU A O 1
ATOM 1399 N N . LYS A 1 177 ? 4.433 21.264 -8.680 1.00 24.38 177 LYS A N 1
ATOM 1400 C CA . LYS A 1 177 ? 3.416 20.476 -9.386 1.00 24.38 177 LYS A CA 1
ATOM 1401 C C . LYS A 1 177 ? 2.342 20.141 -8.362 1.00 24.38 177 LYS A C 1
ATOM 1403 O O . LYS A 1 177 ? 2.466 19.189 -7.600 1.00 24.38 177 LYS A O 1
ATOM 1408 N N . LEU A 1 178 ? 1.329 21.000 -8.324 1.00 26.61 178 LEU A N 1
ATOM 1409 C CA . LEU A 1 178 ? 0.128 20.859 -7.518 1.00 26.61 178 LEU A CA 1
ATOM 1410 C C . LEU A 1 178 ? -0.677 19.649 -8.034 1.00 26.61 178 LEU A C 1
ATOM 1412 O O . LEU A 1 178 ? -1.577 19.802 -8.851 1.00 26.61 178 LEU A O 1
ATOM 1416 N N . TYR A 1 179 ? -0.335 18.439 -7.588 1.00 29.27 179 TYR A N 1
ATOM 1417 C CA . TYR A 1 179 ? -1.308 17.350 -7.517 1.00 29.27 179 TYR A CA 1
ATOM 1418 C C . TYR A 1 179 ? -1.960 17.439 -6.138 1.00 29.27 179 TYR A C 1
ATOM 1420 O O . TYR A 1 179 ? -1.288 17.532 -5.114 1.00 29.27 179 TYR A O 1
ATOM 1428 N N . ALA A 1 180 ? -3.274 17.612 -6.158 1.00 25.53 180 ALA A N 1
ATOM 1429 C CA . ALA A 1 180 ? -4.047 18.209 -5.088 1.00 25.53 180 ALA A CA 1
ATOM 1430 C C . ALA A 1 180 ? -4.013 17.438 -3.753 1.00 25.53 180 ALA A C 1
ATOM 1432 O O . ALA A 1 180 ? -4.100 16.218 -3.713 1.00 25.53 180 ALA A O 1
ATOM 1433 N N . HIS A 1 181 ? -4.024 18.245 -2.685 1.00 27.92 181 HIS A N 1
ATOM 1434 C CA . HIS A 1 181 ? -4.448 17.969 -1.306 1.00 27.92 181 HIS A CA 1
ATOM 1435 C C . HIS A 1 181 ? -3.456 17.235 -0.394 1.00 27.92 181 HIS A C 1
ATOM 1437 O O . HIS A 1 181 ? -3.534 16.045 -0.108 1.00 27.92 181 HIS A O 1
ATOM 1443 N N . LEU A 1 182 ? -2.569 18.064 0.163 1.00 25.20 182 LEU A N 1
ATOM 1444 C CA . LEU A 1 182 ? -1.931 17.864 1.452 1.00 25.20 182 LEU A CA 1
ATOM 1445 C C . LEU A 1 182 ? -2.992 17.984 2.553 1.00 25.20 182 LEU A C 1
ATOM 1447 O O . LEU A 1 182 ? -3.503 19.074 2.795 1.00 25.20 182 LEU A O 1
ATOM 1451 N N . LEU A 1 183 ? -3.319 16.856 3.171 1.00 25.86 183 LEU A N 1
ATOM 1452 C CA . LEU A 1 183 ? -3.645 16.669 4.585 1.00 25.86 183 LEU A CA 1
ATOM 1453 C C . LEU A 1 183 ? -4.089 15.211 4.724 1.00 25.86 183 LEU A C 1
ATOM 1455 O O . LEU A 1 183 ? -4.941 14.745 3.971 1.00 25.86 183 LEU A O 1
ATOM 1459 N N . ALA A 1 184 ? -3.585 14.506 5.732 1.00 28.98 184 ALA A N 1
ATOM 1460 C CA . ALA A 1 184 ? -4.252 13.324 6.274 1.00 28.98 184 ALA A CA 1
ATOM 146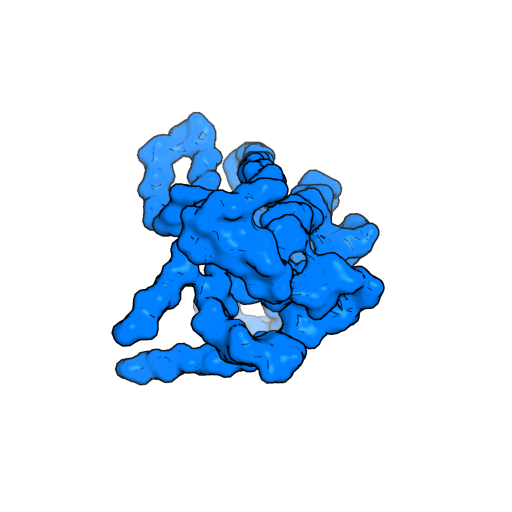1 C C . ALA A 1 184 ? -5.552 13.743 7.001 1.00 28.98 184 ALA A C 1
ATOM 1463 O O . ALA A 1 184 ? -5.766 13.413 8.164 1.00 28.98 184 ALA A O 1
ATOM 1464 N N . THR A 1 185 ? -6.393 14.511 6.308 1.00 27.45 185 THR A N 1
ATOM 1465 C CA . THR A 1 185 ? -7.765 14.839 6.658 1.00 27.45 185 THR A CA 1
ATOM 1466 C C . THR A 1 185 ? -8.606 14.192 5.575 1.00 27.45 185 THR A C 1
ATOM 1468 O O . THR A 1 185 ? -8.683 14.669 4.444 1.00 27.45 185 THR A O 1
ATOM 1471 N N . ILE A 1 186 ? -9.189 13.054 5.927 1.00 34.91 186 ILE A N 1
ATOM 1472 C CA . ILE A 1 186 ? -10.179 12.359 5.119 1.00 34.91 186 ILE A CA 1
ATOM 1473 C C . ILE A 1 186 ? -11.331 13.344 4.893 1.00 34.91 186 ILE A C 1
ATOM 1475 O O . ILE A 1 186 ? -12.023 13.721 5.835 1.00 34.91 186 ILE A O 1
ATOM 1479 N N . ARG A 1 187 ? -11.534 13.789 3.652 1.00 28.17 187 ARG A N 1
ATOM 1480 C CA . ARG A 1 187 ? -12.845 14.265 3.214 1.00 28.17 187 ARG A CA 1
ATOM 1481 C C . ARG A 1 187 ? -13.531 13.079 2.559 1.00 28.17 187 ARG A C 1
ATOM 1483 O O . ARG A 1 187 ? -13.224 12.745 1.418 1.00 28.17 187 ARG A O 1
ATOM 1490 N N . ILE A 1 188 ? -14.461 12.468 3.283 1.00 33.09 188 ILE A N 1
ATOM 1491 C CA . ILE A 1 188 ? -15.566 11.760 2.646 1.00 33.09 188 ILE A CA 1
ATOM 1492 C C . ILE A 1 188 ? -16.293 12.803 1.800 1.00 33.09 188 ILE A C 1
ATOM 1494 O O . ILE A 1 188 ? -16.777 13.815 2.313 1.00 33.09 188 ILE A O 1
ATOM 1498 N N . ALA A 1 189 ? -16.305 12.604 0.488 1.00 24.98 189 ALA A N 1
ATOM 1499 C CA . ALA A 1 189 ? -17.127 13.405 -0.398 1.00 24.98 189 ALA A CA 1
ATOM 1500 C C . ALA A 1 189 ? -18.530 12.788 -0.429 1.00 24.98 189 ALA A C 1
ATOM 1502 O O . ALA A 1 189 ? -18.735 11.763 -1.075 1.00 24.98 189 ALA A O 1
ATOM 1503 N N . PHE A 1 190 ? -19.482 13.420 0.258 1.00 25.61 190 PHE A N 1
ATOM 1504 C CA . PHE A 1 190 ? -20.904 13.166 0.049 1.00 25.61 190 PHE A CA 1
ATOM 1505 C C . PHE A 1 190 ? -21.314 13.778 -1.295 1.00 25.61 190 PHE A C 1
ATOM 1507 O O . PHE A 1 190 ? -21.207 14.991 -1.485 1.00 25.61 190 PHE A O 1
ATOM 1514 N N . LEU A 1 191 ? -21.771 12.946 -2.230 1.00 24.17 191 LEU A N 1
ATOM 1515 C CA . LEU A 1 191 ? -22.643 13.400 -3.310 1.00 24.17 191 LEU A CA 1
ATOM 1516 C C . LEU A 1 191 ? -24.075 13.195 -2.813 1.00 24.17 191 LEU A C 1
ATOM 1518 O O . LEU A 1 191 ? -24.523 12.056 -2.698 1.00 24.17 191 LEU A O 1
ATOM 1522 N N . ALA A 1 192 ? -24.721 14.300 -2.437 1.00 29.59 192 ALA A N 1
ATOM 1523 C CA . ALA A 1 192 ? -26.175 14.380 -2.350 1.00 29.59 192 ALA A CA 1
ATOM 1524 C C . ALA A 1 192 ? -26.775 14.454 -3.760 1.00 29.59 192 ALA A C 1
ATOM 1526 O O . ALA A 1 192 ? -26.094 15.022 -4.650 1.00 29.59 192 ALA A O 1
#

Radius of gyration: 19.83 Å; chains: 1; bounding box: 46×39×61 Å

Secondary structure (DSSP, 8-state):
----------PPP-S-HHHHT-TTTTTSPPPPSSHHHHHHHH-BPPP--GGGGTS-HHHHHHHGGGGGG-B---SHHHHHHHHHHHHHHHHHHGGG-TTSHHHHHHHTT-----------------TTSSHHHHHHHHHHHH--SEEE--EETTEE--PEEE--------TT-------S---S--------

Sequence (192 aa):
MQSTSLNDIIYQKSGAAEIDDNPLIAHLNLPPDNDRQAFIRLGLKPEYDTLDRELPTYLRRIKINRLRHFFAPTHPVHRRALIGISSQLFDGYIPRNPMSAEGQRALYGGKADITIRPTISLIAGHSGMGKSTLLDRVLESAGQQSYQHALFQDQPFPERQILGGFVVMYPNTVQLKLYAHLLATIRIAFLA

pLDDT: mean 74.2, std 21.36, range [24.17, 95.25]